Protein AF-A0A2G9ULZ8-F1 (afdb_monomer)

Nearest PDB structures (foldseek):
  3obv-assembly1_E  TM=8.207E-01  e=5.682E-09  Mus musculus
  9b27-assembly1_G  TM=8.421E-01  e=2.206E-08  Mus musculus
  3obv-assembly1_F  TM=7.982E-01  e=1.342E-08  Mus musculus
  3obv-assembly2_H  TM=7.982E-01  e=1.469E-08  Mus musculus
  3o4x-assembly2_F  TM=8.067E-01  e=1.282E-08  Mus musculus

Sequence (274 aa):
MTVLPLERASLVLEAVPSAADVERIRRFTAAHPNTQWTEAEQFVIDLAGIERAEEKLAVMVHTATFDETLNTISEQLDSYATSAKLIQESEQLRMILQAILALLNHLNGSSIEEKVVGGFCTSQLAEVCSAQLPDGSSLLQTLTAFIRDRAPYASDAADLVEPLSSTAKVPFLSIYEALLRLDEGNQRVQMELEQLDFEHPVLAVRLNEMRRRLDEMAEKLMRVKDQVLVMLSYMGEALPRTESEFHPEVYLSKLCDFLISLRLQNELDVEVEN

Secondary structure (DSSP, 8-state):
--PPPHHHHHHHHHHPPPHHHHHHHHHHHHH-TT----HHHHHHHHHHHSTTHHHHHHHHHHHHHHHHHHHHHHHHHHHHHHHHHHHHH-HHHHHHHHHHHHHHHHHHTTSTTSPPP----GGGHHHHHHPBPTTS-BHHHHHHHHHHHH-GGGGGGGGGHHHHHHHTTS-HHHHHHHHHHHHHHHHHHHHHHHT-SS--HHHHHHHHHHHHHHHHHHHHHHHHHHHHHHHHHHTTPPPPSSGGG--HHHHHHHHHHHHHHHHHHHHHHHHHH-

Organism: Teladorsagia circumcincta (NCBI:txid45464)

Mean predicted aligned error: 7.14 Å

Radius of gyration: 28.9 Å; Cα contacts (8 Å, |Δi|>4): 219; chains: 1; bounding box: 69×32×95 Å

pLDDT: mean 89.98, std 10.44, range [39.78, 98.69]

Foldseek 3Di:
DDDQDLVNLVVVLVVADDPVVLVVLVVVCVVPVPDDDDPVNVVNNVSSVDPPSNLVSLLVNLLVCLVVLLVVLVVLLVLLLVLLVCLVPDPLNVVLQVLLLVVVQVQQVPDPPDDSDPHDQCLCLVVSQQDADPVRDGNLLVSLVCCVPPNVVSLCVLVSLVSLVVSLVDWLVVSVVSLVVSVVSLVSLVVVCVPDPDHDVVSVVSSVVSVVSSVVSVVSSVVSLVSLQVSSVVSVHDRDPDPVRPGSSSVSVSVSVSSVVSNVSNVVVVVVVD

InterPro domains:
  IPR015425 Formin, FH2 domain [PF02181] (11-259)
  IPR015425 Formin, FH2 domain [PS51444] (1-274)
  IPR042201 Formin, FH2 domain superfamily [G3DSA:1.20.58.2220] (1-268)
  IPR043592 Formin-like protein, animal [PTHR45857] (2-258)

Structure (mmCIF, N/CA/C/O backbone):
data_AF-A0A2G9ULZ8-F1
#
_entry.id   AF-A0A2G9ULZ8-F1
#
loop_
_atom_site.group_PDB
_atom_site.id
_atom_site.type_symbol
_atom_site.label_atom_id
_atom_site.label_alt_id
_atom_site.label_comp_id
_atom_site.label_asym_id
_atom_site.label_entity_id
_atom_site.label_seq_id
_atom_site.pdbx_PDB_ins_code
_atom_site.Cartn_x
_atom_site.Cartn_y
_atom_site.Cartn_z
_atom_site.occupancy
_atom_site.B_iso_or_equiv
_atom_site.auth_seq_id
_atom_site.auth_comp_id
_atom_site.auth_asym_id
_atom_site.auth_atom_id
_atom_site.pdbx_PDB_model_num
ATOM 1 N N . MET A 1 1 ? -14.317 15.946 33.334 1.00 39.78 1 MET A N 1
ATOM 2 C CA . MET A 1 1 ? -14.282 14.606 32.718 1.00 39.78 1 MET A CA 1
ATOM 3 C C . MET A 1 1 ? -12.844 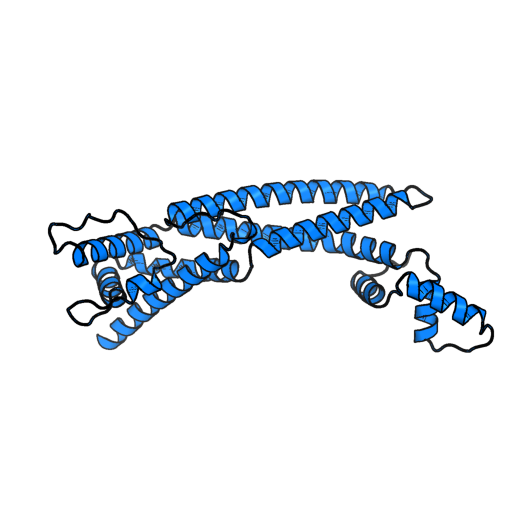14.302 32.357 1.00 39.78 1 MET A C 1
ATOM 5 O O . MET A 1 1 ? -12.251 15.075 31.619 1.00 39.78 1 MET A O 1
ATOM 9 N N . THR A 1 2 ? -12.259 13.260 32.934 1.00 53.19 2 THR A N 1
ATOM 10 C CA . THR A 1 2 ? -10.927 12.777 32.554 1.00 53.19 2 THR A CA 1
ATOM 11 C C . THR A 1 2 ? -11.078 11.891 31.322 1.00 53.19 2 THR A C 1
ATOM 13 O O . THR A 1 2 ? -11.721 10.848 31.398 1.00 53.19 2 THR A O 1
ATOM 16 N N . VAL A 1 3 ? -10.551 12.335 30.183 1.00 69.12 3 VAL A N 1
ATOM 17 C CA . VAL A 1 3 ? -10.510 11.546 28.943 1.00 69.12 3 VAL A CA 1
ATOM 18 C C . VAL A 1 3 ? -9.328 10.581 29.043 1.00 69.12 3 VAL A C 1
ATOM 20 O O . VAL A 1 3 ? -8.243 11.004 29.442 1.00 69.12 3 VAL A O 1
ATOM 23 N N . LEU A 1 4 ? -9.531 9.301 28.723 1.00 74.56 4 LEU A N 1
ATOM 24 C CA . LEU A 1 4 ? -8.444 8.324 28.641 1.00 74.56 4 LEU A CA 1
ATOM 25 C C . LEU A 1 4 ? -7.621 8.615 27.369 1.00 74.56 4 LEU A C 1
ATOM 27 O O . LEU A 1 4 ? -8.186 8.538 26.279 1.00 74.56 4 LEU A O 1
ATOM 31 N N . PRO A 1 5 ? -6.327 8.975 27.472 1.00 86.38 5 PRO A N 1
ATOM 32 C CA . PRO A 1 5 ? -5.474 9.191 26.303 1.00 86.38 5 PRO A CA 1
ATOM 33 C C . PRO A 1 5 ? -5.336 7.916 25.466 1.00 86.38 5 PRO A C 1
ATOM 35 O O . PRO A 1 5 ? -5.307 6.825 26.035 1.00 86.38 5 PRO A O 1
ATOM 38 N N . LEU A 1 6 ? -5.175 8.058 24.146 1.00 85.06 6 LEU A N 1
ATOM 39 C CA . LEU A 1 6 ? -5.044 6.934 23.210 1.00 85.06 6 LEU A CA 1
ATOM 40 C C . LEU A 1 6 ? -3.940 5.954 23.623 1.00 85.06 6 LEU A C 1
ATOM 42 O O . LEU A 1 6 ? -4.195 4.764 23.731 1.00 85.06 6 LEU A O 1
ATOM 46 N N . GLU A 1 7 ? -2.747 6.456 23.942 1.00 85.00 7 GLU A N 1
ATOM 47 C CA . GLU A 1 7 ? -1.603 5.629 24.357 1.00 85.00 7 GLU A CA 1
ATOM 48 C C . GLU A 1 7 ? -1.950 4.751 25.563 1.00 85.00 7 GLU A C 1
ATOM 50 O O . GLU A 1 7 ? -1.596 3.577 25.622 1.00 85.00 7 GLU A O 1
ATOM 55 N N . ARG A 1 8 ? -2.700 5.308 26.520 1.00 84.69 8 ARG A N 1
ATOM 56 C CA . ARG A 1 8 ? -3.156 4.560 27.692 1.00 84.69 8 ARG A CA 1
ATOM 57 C C . ARG A 1 8 ? -4.266 3.584 27.325 1.00 84.69 8 ARG A C 1
ATOM 59 O O . ARG A 1 8 ? -4.256 2.478 27.839 1.00 84.69 8 ARG A O 1
ATOM 66 N N . ALA A 1 9 ? -5.196 3.956 26.448 1.00 84.88 9 ALA A N 1
ATOM 67 C CA . ALA A 1 9 ? -6.245 3.051 25.980 1.00 84.88 9 ALA A CA 1
ATOM 68 C C . ALA A 1 9 ? -5.660 1.828 25.256 1.00 84.88 9 ALA A C 1
ATOM 70 O O . ALA A 1 9 ? -6.077 0.710 25.545 1.00 84.88 9 ALA A O 1
ATOM 71 N N . SER A 1 10 ? -4.652 2.024 24.402 1.00 84.81 10 SER A N 1
ATOM 72 C CA . SER A 1 10 ? -3.943 0.940 23.715 1.00 84.81 10 SER A CA 1
ATOM 73 C C . SER A 1 10 ? -3.215 0.021 24.699 1.00 84.81 10 SER A C 1
ATOM 75 O O . SER A 1 10 ? -3.387 -1.191 24.635 1.00 84.81 10 SER A O 1
ATOM 77 N N . LEU A 1 11 ? -2.483 0.583 25.670 1.00 87.50 11 LEU A N 1
ATOM 78 C CA . LEU A 1 11 ? -1.803 -0.209 26.704 1.00 87.50 11 LEU A CA 1
ATOM 79 C C . LEU A 1 11 ? -2.785 -1.009 27.572 1.00 87.50 11 LEU A C 1
ATOM 81 O O . LEU A 1 11 ? -2.518 -2.150 27.937 1.00 87.50 11 LEU A O 1
ATOM 85 N N . VAL A 1 12 ? -3.931 -0.419 27.918 1.00 85.44 12 VAL A N 1
ATOM 86 C CA . VAL A 1 12 ? -4.959 -1.111 28.706 1.00 85.44 12 VAL A CA 1
ATOM 87 C C . VAL A 1 12 ? -5.640 -2.199 27.876 1.00 85.44 12 VAL A C 1
ATOM 89 O O . VAL A 1 12 ? -5.958 -3.247 28.427 1.00 85.44 12 VAL A O 1
ATOM 92 N N . LEU A 1 13 ? -5.828 -1.990 26.569 1.00 86.62 13 LEU A N 1
ATOM 93 C CA . LEU A 1 13 ? -6.378 -3.001 25.665 1.00 86.62 13 LEU A CA 1
ATOM 94 C C . LEU A 1 13 ? -5.475 -4.241 25.582 1.00 86.62 13 LEU A C 1
ATOM 96 O O . LEU A 1 13 ? -5.989 -5.352 25.587 1.00 86.62 13 LEU A O 1
ATOM 100 N N . GLU A 1 14 ? -4.150 -4.077 25.590 1.00 86.44 14 GLU A N 1
ATOM 101 C CA . GLU A 1 14 ? -3.202 -5.205 25.640 1.00 86.44 14 GLU A CA 1
ATOM 102 C C . GLU A 1 14 ? -3.276 -5.998 26.955 1.00 86.44 14 GLU A C 1
ATOM 104 O O . GLU A 1 14 ? -2.996 -7.196 26.981 1.00 86.44 14 GLU A O 1
ATOM 109 N N . ALA A 1 15 ? -3.650 -5.333 28.050 1.00 82.88 15 ALA A N 1
ATOM 110 C CA . ALA A 1 15 ? -3.742 -5.925 29.382 1.00 82.88 15 ALA A CA 1
ATOM 111 C C . ALA A 1 15 ? -5.160 -6.394 29.753 1.00 82.88 15 ALA A C 1
ATOM 113 O O . ALA A 1 15 ? -5.358 -6.931 30.848 1.00 82.88 15 ALA A O 1
ATOM 114 N N . VAL A 1 16 ? -6.158 -6.161 28.892 1.00 86.19 16 VAL A N 1
ATOM 115 C CA . VAL A 1 16 ? -7.557 -6.443 29.219 1.00 86.19 16 VAL A CA 1
ATOM 116 C C . VAL A 1 16 ? -7.786 -7.960 29.298 1.00 86.19 16 VAL A C 1
ATOM 118 O O . VAL A 1 16 ? -7.391 -8.693 28.391 1.00 86.19 16 VAL A O 1
ATOM 121 N N . PRO A 1 17 ? -8.407 -8.478 30.374 1.00 83.88 17 PRO A N 1
ATOM 122 C CA . PRO A 1 17 ? -8.696 -9.904 30.467 1.00 83.88 17 PRO A CA 1
ATOM 123 C C . PRO A 1 17 ? -9.741 -10.316 29.430 1.00 83.88 17 PRO A C 1
ATOM 125 O O . PRO A 1 17 ? -10.759 -9.639 29.280 1.00 83.88 17 PRO A O 1
ATOM 128 N N . SER A 1 18 ? -9.543 -11.470 28.786 1.00 82.56 18 SER A N 1
ATOM 129 C CA . SER A 1 18 ? -10.560 -12.040 27.896 1.00 82.56 18 SER A CA 1
ATOM 130 C C . SER A 1 18 ? -11.842 -12.366 28.668 1.00 82.56 18 SER A C 1
ATOM 132 O O . SER A 1 18 ? -11.813 -12.581 29.882 1.00 82.56 18 SER A O 1
ATOM 134 N N . ALA A 1 19 ? -12.976 -12.525 27.979 1.00 80.12 19 ALA A N 1
ATOM 135 C CA . ALA A 1 19 ? -14.232 -12.927 28.626 1.00 80.12 19 ALA A CA 1
ATOM 136 C C . ALA A 1 19 ? -14.099 -14.210 29.483 1.00 80.12 19 ALA A C 1
ATOM 138 O O . ALA A 1 19 ? -14.703 -14.323 30.553 1.00 80.12 19 ALA A O 1
ATOM 139 N N . ALA A 1 20 ? -13.266 -15.165 29.050 1.00 83.12 20 ALA A N 1
ATOM 140 C CA . ALA A 1 20 ? -12.985 -16.387 29.802 1.00 83.12 20 ALA A CA 1
ATOM 141 C C . ALA A 1 20 ? -12.120 -16.136 31.053 1.00 83.12 20 ALA A C 1
ATOM 143 O O . ALA A 1 20 ? -12.260 -16.851 32.050 1.00 83.12 20 ALA A O 1
ATOM 144 N N . ASP A 1 21 ? -11.223 -15.150 31.003 1.00 87.00 21 ASP A N 1
ATOM 145 C CA . ASP A 1 21 ? -10.396 -14.739 32.140 1.00 87.00 21 ASP A CA 1
ATOM 146 C C . ASP A 1 21 ? -11.206 -13.915 33.144 1.00 87.00 21 ASP A C 1
ATOM 148 O O . ASP A 1 21 ? -11.087 -14.156 34.342 1.00 87.00 21 ASP A O 1
ATOM 152 N N . VAL A 1 22 ? -12.097 -13.031 32.680 1.00 87.56 22 VAL A N 1
ATOM 153 C CA . VAL A 1 22 ? -13.007 -12.248 33.533 1.00 87.56 22 VAL A CA 1
ATOM 154 C C . VAL A 1 22 ? -13.820 -13.161 34.451 1.00 87.56 22 VAL A C 1
ATOM 156 O O . VAL A 1 22 ? -13.879 -12.931 35.658 1.00 87.56 22 VAL A O 1
ATOM 159 N N . GLU A 1 23 ? -14.402 -14.236 33.916 1.00 86.25 23 GLU A N 1
ATOM 160 C CA . GLU A 1 23 ? -15.179 -15.186 34.722 1.00 86.25 23 GLU A CA 1
ATOM 161 C C . GLU A 1 23 ? -14.304 -15.928 35.748 1.00 86.25 23 GLU A C 1
ATOM 163 O O . GLU A 1 23 ? -14.715 -16.141 36.892 1.00 86.25 23 GLU A O 1
ATOM 168 N N . ARG A 1 24 ? -13.068 -16.291 35.375 1.00 89.50 24 ARG A N 1
ATOM 169 C CA . ARG A 1 24 ? -12.106 -16.911 36.302 1.00 89.50 24 ARG A CA 1
ATOM 170 C C . ARG A 1 24 ? -11.707 -15.952 37.421 1.00 89.50 24 ARG A C 1
ATOM 172 O O . ARG A 1 24 ? -11.724 -16.356 38.583 1.00 89.50 24 ARG A O 1
ATOM 179 N N . ILE A 1 25 ? -11.416 -14.696 37.086 1.00 90.31 25 ILE A N 1
ATOM 180 C CA . ILE A 1 25 ? -11.071 -13.640 38.042 1.00 90.31 25 ILE A CA 1
ATOM 181 C C . ILE A 1 25 ? -12.235 -13.423 39.013 1.00 90.31 25 ILE A C 1
ATOM 183 O O . ILE A 1 25 ? -12.024 -13.475 40.221 1.00 90.31 25 ILE A O 1
ATOM 187 N N . ARG A 1 26 ? -13.473 -13.289 38.514 1.00 88.56 26 ARG A N 1
ATOM 188 C CA . ARG A 1 26 ? -14.676 -13.097 39.349 1.00 88.56 26 ARG A CA 1
ATOM 189 C C . ARG A 1 26 ? -14.908 -14.238 40.336 1.00 88.56 26 ARG A C 1
ATOM 191 O O . ARG A 1 26 ? -15.196 -13.993 41.505 1.00 88.56 26 ARG A O 1
ATOM 198 N N . ARG A 1 27 ? -14.769 -15.494 39.898 1.00 90.44 27 ARG A N 1
ATOM 199 C CA . ARG A 1 27 ? -14.902 -16.656 40.797 1.00 90.44 27 ARG A CA 1
ATOM 200 C C . ARG A 1 27 ? -13.803 -16.686 41.850 1.00 90.44 27 ARG A C 1
ATOM 202 O O . ARG A 1 27 ? -14.071 -16.999 43.009 1.00 90.44 27 ARG A O 1
ATOM 209 N N . PHE A 1 28 ? -12.574 -16.375 41.448 1.00 91.50 28 PHE A N 1
ATOM 210 C CA . PHE A 1 28 ? -11.424 -16.409 42.339 1.00 91.50 28 PHE A CA 1
ATOM 211 C C . PHE A 1 28 ? -11.502 -15.327 43.418 1.00 91.50 28 PHE A C 1
ATOM 213 O O . PHE A 1 28 ? -11.297 -15.633 44.592 1.00 91.50 28 PHE A O 1
ATOM 220 N N . THR A 1 29 ? -11.863 -14.096 43.051 1.00 91.25 29 THR A N 1
ATOM 221 C CA . THR A 1 29 ? -12.021 -12.989 44.004 1.00 91.25 29 THR A CA 1
ATOM 222 C C . THR A 1 29 ? -13.195 -13.219 44.952 1.00 91.25 29 THR A C 1
ATOM 224 O O . THR A 1 29 ? -13.054 -12.995 46.153 1.00 91.25 29 THR A O 1
ATOM 227 N N . ALA A 1 30 ? -14.314 -13.766 44.464 1.00 90.25 30 ALA A N 1
ATOM 228 C CA . ALA A 1 30 ? -15.458 -14.124 45.306 1.00 90.25 30 ALA A CA 1
ATOM 229 C C . ALA A 1 30 ? -15.131 -15.217 46.343 1.00 90.25 30 ALA A C 1
ATOM 231 O O . ALA A 1 30 ? -15.650 -15.185 47.458 1.00 90.25 30 ALA A O 1
ATOM 232 N N . ALA A 1 31 ? -14.257 -16.171 46.002 1.00 92.94 31 ALA A N 1
ATOM 233 C CA . ALA A 1 31 ? -13.800 -17.213 46.923 1.00 92.94 31 ALA A CA 1
ATOM 234 C C . ALA A 1 31 ? -12.790 -16.708 47.974 1.00 92.94 31 ALA A C 1
ATOM 236 O O . ALA A 1 31 ? -12.583 -17.373 48.990 1.00 92.94 31 ALA A O 1
ATOM 237 N N . HIS A 1 32 ? -12.186 -15.535 47.757 1.00 92.06 32 HIS A N 1
ATOM 238 C CA . HIS A 1 32 ? -11.122 -14.975 48.594 1.00 92.06 32 HIS A CA 1
ATOM 239 C C . HIS A 1 32 ? -11.419 -13.525 49.038 1.00 92.06 32 HIS A C 1
ATOM 241 O O . HIS A 1 32 ? -10.624 -12.620 48.780 1.00 92.06 32 HIS A O 1
ATOM 247 N N . PRO A 1 33 ? -12.535 -13.274 49.750 1.00 85.94 33 PRO A N 1
ATOM 248 C CA . PRO A 1 33 ? -13.025 -11.919 50.027 1.00 85.94 33 PRO A CA 1
ATOM 249 C C . PRO A 1 33 ? -12.139 -11.091 50.974 1.00 85.94 33 PRO A C 1
ATOM 251 O O . PRO A 1 33 ? -12.297 -9.878 51.045 1.00 85.94 33 PRO A O 1
ATOM 254 N N . ASN A 1 34 ? -11.217 -11.727 51.705 1.00 89.00 34 ASN A N 1
ATOM 255 C CA . ASN A 1 34 ? -10.338 -11.070 52.683 1.00 89.00 34 ASN A CA 1
ATOM 256 C C . ASN A 1 34 ? -8.866 -11.018 52.235 1.00 89.00 34 ASN A C 1
ATOM 258 O O . ASN A 1 34 ? -7.992 -10.697 53.043 1.00 89.00 34 ASN A O 1
ATOM 262 N N . THR A 1 35 ? -8.571 -11.379 50.984 1.00 90.31 35 THR A N 1
ATOM 263 C CA . THR A 1 35 ? -7.208 -11.330 50.445 1.00 90.31 35 THR A CA 1
ATOM 264 C C . THR A 1 35 ? -6.808 -9.891 50.138 1.00 90.31 35 THR A C 1
ATOM 266 O O . THR A 1 35 ? -7.595 -9.122 49.593 1.00 90.31 35 THR A O 1
ATOM 269 N N . GLN A 1 36 ? -5.573 -9.529 50.485 1.00 91.12 36 GLN A N 1
ATOM 270 C CA . GLN A 1 36 ? -4.973 -8.264 50.072 1.00 91.12 36 GLN A CA 1
ATOM 271 C C . GLN A 1 36 ? -4.273 -8.465 48.728 1.00 91.12 36 GLN A C 1
ATOM 273 O O . GLN A 1 36 ? -3.308 -9.223 48.649 1.00 91.12 36 GLN A O 1
ATOM 278 N N . TRP A 1 37 ? -4.776 -7.798 47.694 1.00 91.69 37 TRP A N 1
ATOM 279 C CA . TRP A 1 37 ? -4.199 -7.811 46.352 1.00 91.69 37 TRP A CA 1
ATOM 280 C C . TRP A 1 37 ? -3.089 -6.770 46.230 1.00 91.69 37 TRP A C 1
ATOM 282 O O . TRP A 1 37 ? -3.131 -5.710 46.860 1.00 91.69 37 TRP A O 1
ATOM 292 N N . THR A 1 38 ? -2.097 -7.061 45.398 1.00 93.69 38 THR A N 1
ATOM 293 C CA . THR A 1 38 ? -1.140 -6.054 44.932 1.00 93.69 38 THR A CA 1
ATOM 294 C C . THR A 1 38 ? -1.837 -5.021 44.042 1.00 93.69 38 THR A C 1
ATOM 296 O O . THR A 1 38 ? -2.925 -5.260 43.523 1.00 93.69 38 THR A O 1
ATOM 299 N N . GLU A 1 39 ? -1.201 -3.869 43.818 1.00 91.69 39 GLU A N 1
ATOM 300 C CA . GLU A 1 39 ? -1.756 -2.810 42.960 1.00 91.69 39 GLU A CA 1
ATOM 301 C C . GLU A 1 39 ? -2.038 -3.302 41.527 1.00 91.69 39 GLU A C 1
ATOM 303 O O . GLU A 1 39 ? -3.088 -3.002 40.963 1.00 91.69 39 GLU A O 1
ATOM 308 N N . ALA A 1 40 ? -1.147 -4.126 40.964 1.00 88.38 40 ALA A N 1
ATOM 309 C CA . ALA A 1 40 ? -1.330 -4.723 39.641 1.00 88.38 40 ALA A CA 1
ATOM 310 C C . ALA A 1 40 ? -2.489 -5.737 39.599 1.00 88.38 40 ALA A C 1
ATOM 312 O O . ALA A 1 40 ? -3.275 -5.736 38.654 1.00 88.38 40 ALA A O 1
ATOM 313 N N . GLU A 1 41 ? -2.627 -6.585 40.623 1.00 90.00 41 GLU A N 1
ATOM 314 C CA . GLU A 1 41 ? -3.750 -7.528 40.721 1.00 90.00 41 GLU A CA 1
ATOM 315 C C . GLU A 1 41 ? -5.078 -6.788 40.889 1.00 90.00 41 GLU A C 1
ATOM 317 O O . GLU A 1 41 ? -6.049 -7.115 40.209 1.00 90.00 41 GLU A O 1
ATOM 322 N N . GLN A 1 42 ? -5.110 -5.756 41.737 1.00 91.38 42 GLN A N 1
ATOM 323 C CA . GLN A 1 42 ? -6.297 -4.932 41.934 1.00 91.38 42 GLN A CA 1
ATOM 324 C C . GLN A 1 42 ? -6.704 -4.231 40.634 1.00 91.38 42 GLN A C 1
ATOM 326 O O . GLN A 1 42 ? -7.880 -4.244 40.289 1.00 91.38 42 GLN A O 1
ATOM 331 N N . PHE A 1 43 ? -5.744 -3.708 39.867 1.00 89.69 43 PHE A N 1
ATOM 332 C CA . PHE A 1 43 ? -6.012 -3.107 38.561 1.00 89.69 43 PHE A CA 1
ATOM 333 C C . PHE A 1 43 ? -6.692 -4.088 37.591 1.00 89.69 43 PHE A C 1
ATOM 335 O O . PHE A 1 43 ? -7.691 -3.744 36.961 1.00 89.69 43 PHE A O 1
ATOM 342 N N . VAL A 1 44 ? -6.194 -5.325 37.494 1.00 89.12 44 VAL A N 1
ATOM 343 C CA . VAL A 1 44 ? -6.786 -6.366 36.634 1.00 89.12 44 VAL A CA 1
ATOM 344 C C . VAL A 1 44 ? -8.183 -6.770 37.118 1.00 89.12 44 VAL A C 1
ATOM 346 O O . VAL A 1 44 ? -9.084 -6.977 36.303 1.00 89.12 44 VAL A O 1
ATOM 349 N N . ILE A 1 45 ? -8.386 -6.860 38.435 1.00 89.62 45 ILE A N 1
ATOM 350 C CA . ILE A 1 45 ? -9.693 -7.146 39.043 1.00 89.62 45 ILE A CA 1
ATOM 351 C C . ILE A 1 45 ? -10.694 -6.031 38.725 1.00 89.62 45 ILE A C 1
ATOM 353 O O . ILE A 1 45 ? -11.816 -6.323 38.307 1.00 89.62 45 ILE A O 1
ATOM 357 N N . ASP A 1 46 ? -10.287 -4.772 38.875 1.00 89.31 46 ASP A N 1
ATOM 358 C CA . ASP A 1 46 ? -11.121 -3.607 38.581 1.00 89.31 46 ASP A CA 1
ATOM 359 C C . ASP A 1 46 ? -11.478 -3.560 37.088 1.00 89.31 46 ASP A C 1
ATOM 361 O O . ASP A 1 46 ? -12.637 -3.340 36.731 1.00 89.31 46 ASP A O 1
ATOM 365 N N . LEU A 1 47 ? -10.514 -3.860 36.211 1.00 87.19 47 LEU A N 1
ATOM 366 C CA . LEU A 1 47 ? -10.718 -3.938 34.765 1.00 87.19 47 LEU A CA 1
ATOM 367 C C . LEU A 1 47 ? -11.691 -5.066 34.379 1.00 87.19 47 LEU A C 1
ATOM 369 O O . LEU A 1 47 ? -12.581 -4.848 33.560 1.00 87.19 47 LEU A O 1
ATOM 373 N N . ALA A 1 48 ? -11.603 -6.237 35.022 1.00 88.06 48 ALA A N 1
ATOM 374 C CA . ALA A 1 48 ? -12.568 -7.336 34.869 1.00 88.06 48 ALA A CA 1
ATOM 375 C C . ALA A 1 48 ? -13.970 -7.007 35.437 1.00 88.06 48 ALA A C 1
ATOM 377 O O . ALA A 1 48 ? -14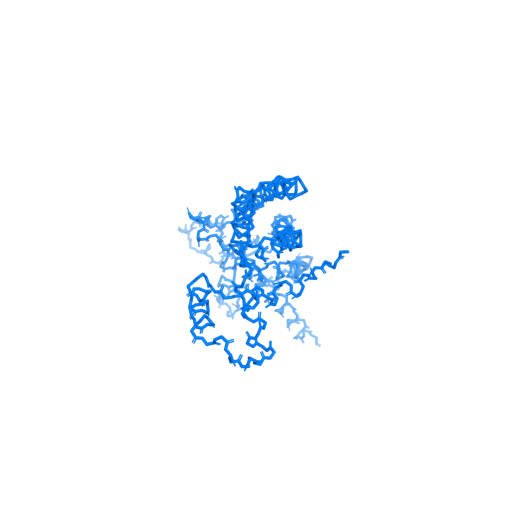.976 -7.653 35.104 1.00 88.06 48 ALA A O 1
ATOM 378 N N . GLY A 1 49 ? -14.051 -6.005 36.313 1.00 86.00 49 GLY A N 1
ATOM 379 C CA . GLY A 1 49 ? -15.302 -5.432 36.799 1.00 86.00 49 GLY A CA 1
ATOM 380 C C . GLY A 1 49 ? -16.033 -4.603 35.740 1.00 86.00 49 GLY A C 1
ATOM 381 O O . GLY A 1 49 ? -17.260 -4.515 35.785 1.00 86.00 49 GLY A O 1
ATOM 382 N N . ILE A 1 50 ? -15.313 -4.043 34.763 1.00 87.50 50 ILE A N 1
ATOM 383 C CA . ILE A 1 50 ? -15.900 -3.246 33.684 1.00 87.50 50 ILE A CA 1
ATOM 384 C C . ILE A 1 50 ? -16.553 -4.176 32.658 1.00 87.50 50 ILE A C 1
ATOM 386 O O . ILE A 1 50 ? -15.911 -5.008 32.015 1.00 87.50 50 ILE A O 1
ATOM 390 N N . GLU A 1 51 ? -17.859 -4.015 32.469 1.00 85.88 51 GLU A N 1
ATOM 391 C CA . GLU A 1 51 ? -18.597 -4.779 31.472 1.00 85.88 51 GLU A CA 1
ATOM 392 C C . GLU A 1 51 ? -18.132 -4.441 30.051 1.00 85.88 51 GLU A C 1
ATOM 394 O O . GLU A 1 51 ? -18.143 -3.272 29.643 1.00 85.88 51 GLU A O 1
ATOM 399 N N . ARG A 1 52 ? -17.774 -5.494 29.301 1.00 87.31 52 ARG A N 1
ATOM 400 C CA . ARG A 1 52 ? -17.335 -5.430 27.898 1.00 87.31 52 ARG A CA 1
ATOM 401 C C . ARG A 1 52 ? -16.163 -4.457 27.702 1.00 87.31 52 ARG A C 1
ATOM 403 O O . ARG A 1 52 ? -16.097 -3.745 26.706 1.00 87.31 52 ARG A O 1
ATOM 410 N N . ALA A 1 53 ? -15.241 -4.432 28.671 1.00 87.62 53 ALA A N 1
ATOM 411 C CA . ALA A 1 53 ? -14.065 -3.562 28.666 1.00 87.62 53 ALA A CA 1
ATOM 412 C C . ALA A 1 53 ? -13.243 -3.687 27.375 1.00 87.62 53 ALA A C 1
ATOM 414 O O . ALA A 1 53 ? -12.871 -2.670 26.799 1.00 87.62 53 ALA A O 1
ATOM 415 N N . GLU A 1 54 ? -13.015 -4.917 26.905 1.00 88.00 54 GLU A N 1
ATOM 416 C CA . GLU A 1 54 ? -12.273 -5.204 25.673 1.00 88.00 54 GLU A CA 1
ATOM 417 C C . GLU A 1 54 ? -12.904 -4.530 24.449 1.00 88.00 54 GLU A C 1
ATOM 419 O O . GLU A 1 54 ? -12.229 -3.783 23.744 1.00 88.00 54 GLU A O 1
ATOM 424 N N . GLU A 1 55 ? -14.211 -4.715 24.237 1.00 89.62 55 GLU A N 1
ATOM 425 C CA . GLU A 1 55 ? -14.919 -4.103 23.106 1.00 89.62 55 GLU A CA 1
ATOM 426 C C . GLU A 1 55 ? -14.926 -2.578 23.195 1.00 89.62 55 GLU A C 1
ATOM 428 O O . GLU A 1 55 ? -14.621 -1.896 22.218 1.00 89.62 55 GLU A O 1
ATOM 433 N N . LYS A 1 56 ? -15.194 -2.021 24.381 1.00 90.00 56 LYS A N 1
ATOM 434 C CA . LYS A 1 56 ? -15.199 -0.566 24.587 1.00 90.00 56 LYS A CA 1
ATOM 435 C C . LYS A 1 56 ? -13.830 0.049 24.311 1.00 90.00 56 LYS A C 1
ATOM 437 O O . LYS A 1 56 ? -13.748 1.066 23.626 1.00 90.00 56 LYS A O 1
ATOM 442 N N . LEU A 1 57 ? -12.757 -0.572 24.802 1.00 90.56 57 LEU A N 1
ATOM 443 C CA . LEU A 1 57 ? -11.388 -0.121 24.553 1.00 90.56 57 LEU A CA 1
ATOM 444 C C . LEU A 1 57 ? -11.009 -0.261 23.077 1.00 90.56 57 LEU A C 1
ATOM 446 O O . LEU A 1 57 ? -10.436 0.670 22.517 1.00 90.56 57 LEU A O 1
ATOM 450 N N . ALA A 1 58 ? -11.378 -1.364 22.423 1.00 92.00 58 ALA A N 1
ATOM 451 C CA . ALA A 1 58 ? -11.128 -1.552 20.999 1.00 92.00 58 ALA A CA 1
ATOM 452 C C . ALA A 1 58 ? -11.843 -0.498 20.141 1.00 92.00 58 ALA A C 1
ATOM 454 O O . ALA A 1 58 ? -11.227 0.086 19.252 1.00 92.00 58 ALA A O 1
ATOM 455 N N . VAL A 1 59 ? -13.109 -0.189 20.445 1.00 93.75 59 VAL A N 1
ATOM 456 C CA . VAL A 1 59 ? -13.864 0.893 19.793 1.00 93.75 59 VAL A CA 1
ATOM 457 C C . VAL A 1 59 ? -13.205 2.252 20.038 1.00 93.75 59 VAL A C 1
ATOM 459 O O . VAL A 1 59 ? -13.071 3.043 19.104 1.00 93.75 59 VAL A O 1
ATOM 462 N N . MET A 1 60 ? -12.750 2.531 21.263 1.00 92.44 60 MET A N 1
ATOM 463 C CA . MET A 1 60 ? -12.043 3.777 21.588 1.00 92.44 60 MET A CA 1
ATOM 464 C C . MET A 1 60 ? -10.732 3.924 20.808 1.00 92.44 60 MET A C 1
ATOM 466 O O . MET A 1 60 ? -10.477 4.988 20.251 1.00 92.44 60 MET A O 1
ATOM 470 N N . VAL A 1 61 ? -9.918 2.868 20.742 1.00 93.75 61 VAL A N 1
ATOM 471 C CA . VAL A 1 61 ? -8.653 2.878 19.996 1.00 93.75 61 VAL A CA 1
ATOM 472 C C . VAL A 1 61 ? -8.921 3.028 18.499 1.00 93.75 61 VAL A C 1
ATOM 474 O O . VAL A 1 61 ? -8.383 3.947 17.891 1.00 93.75 61 VAL A O 1
ATOM 477 N N . HIS A 1 62 ? -9.809 2.207 17.924 1.00 95.94 62 HIS A N 1
ATOM 478 C CA . HIS A 1 62 ? -10.160 2.260 16.498 1.00 95.94 62 HIS A CA 1
ATOM 479 C C . HIS A 1 62 ? -10.660 3.643 16.077 1.00 95.94 62 HIS A C 1
ATOM 481 O O . HIS A 1 62 ? -10.166 4.230 15.120 1.00 95.94 62 HIS A O 1
ATOM 487 N N . THR A 1 63 ? -11.615 4.209 16.819 1.00 95.31 63 THR A N 1
ATOM 488 C CA . THR A 1 63 ? -12.181 5.531 16.493 1.00 95.31 63 THR A CA 1
ATOM 489 C C . THR A 1 63 ? -11.143 6.654 16.531 1.00 95.31 63 THR A C 1
ATOM 491 O O . THR A 1 63 ? -11.262 7.613 15.758 1.00 95.31 63 THR A O 1
ATOM 494 N N . ALA A 1 64 ? -10.136 6.528 17.401 1.00 94.19 64 ALA A N 1
ATOM 495 C CA . ALA A 1 64 ? -9.048 7.483 17.560 1.00 94.19 64 ALA A CA 1
ATOM 496 C C . ALA A 1 64 ? -7.945 7.331 16.496 1.00 94.19 64 ALA A C 1
ATOM 498 O O . ALA A 1 64 ? -7.411 8.344 16.051 1.00 94.19 64 ALA A O 1
ATOM 499 N N . THR A 1 65 ? -7.624 6.108 16.060 1.00 95.25 65 THR A N 1
ATOM 500 C CA . THR A 1 65 ? -6.565 5.835 15.065 1.00 95.25 65 THR A CA 1
ATOM 501 C C . THR A 1 65 ? -7.063 5.772 13.619 1.00 95.25 65 THR A C 1
ATOM 503 O O . THR A 1 65 ? -6.248 5.741 12.693 1.00 95.25 65 THR A O 1
ATOM 506 N N . PHE A 1 66 ? -8.384 5.768 13.400 1.00 97.94 66 PHE A N 1
ATOM 507 C CA . PHE A 1 66 ? -8.996 5.640 12.073 1.00 97.94 66 PHE A CA 1
ATOM 508 C C . PHE A 1 66 ? -8.442 6.652 11.063 1.00 97.94 66 PHE A C 1
ATOM 510 O O . PHE A 1 66 ? -8.042 6.274 9.965 1.00 97.94 66 PHE A O 1
ATOM 517 N N . ASP A 1 67 ? -8.398 7.937 11.434 1.00 97.56 67 ASP A N 1
ATOM 518 C CA . ASP A 1 67 ? -7.997 9.008 10.513 1.00 97.56 67 ASP A CA 1
ATOM 519 C C . ASP A 1 67 ? -6.527 8.891 10.100 1.00 97.56 67 ASP A C 1
ATOM 521 O O . ASP A 1 67 ? -6.205 9.072 8.929 1.00 97.56 67 ASP A O 1
ATOM 525 N N . GLU A 1 68 ? -5.650 8.559 11.047 1.00 97.56 68 GLU A N 1
ATOM 526 C CA . GLU A 1 68 ? -4.224 8.348 10.792 1.00 97.56 68 GLU A CA 1
ATOM 527 C C . GLU A 1 68 ? -4.010 7.157 9.855 1.00 97.56 68 GLU A C 1
ATOM 529 O O . GLU A 1 68 ? -3.366 7.294 8.817 1.00 97.56 68 GLU A O 1
ATOM 534 N N . THR A 1 69 ? -4.643 6.021 10.160 1.00 97.94 69 THR A N 1
ATOM 535 C CA . THR A 1 69 ? -4.544 4.804 9.341 1.00 97.94 69 THR A CA 1
ATOM 536 C C . THR A 1 69 ? -5.064 5.044 7.922 1.00 97.94 69 THR A C 1
ATOM 538 O O . THR A 1 69 ? -4.433 4.638 6.945 1.00 97.94 69 THR A O 1
ATOM 541 N N . LEU A 1 70 ? -6.196 5.744 7.785 1.00 98.44 70 LEU A N 1
ATOM 542 C CA . LEU A 1 70 ? -6.773 6.068 6.483 1.00 98.44 70 LEU A CA 1
ATOM 543 C C . LEU A 1 70 ? -5.877 7.027 5.682 1.00 98.44 70 LEU A C 1
ATOM 545 O O . LEU A 1 70 ? -5.755 6.876 4.466 1.00 98.44 70 LEU A O 1
ATOM 549 N N . ASN A 1 71 ? -5.224 7.988 6.342 1.00 98.44 71 ASN A N 1
ATOM 550 C CA . ASN A 1 71 ? -4.263 8.881 5.693 1.00 98.44 71 ASN A CA 1
ATOM 551 C C . ASN A 1 71 ? -3.035 8.109 5.193 1.00 98.44 71 ASN A C 1
ATOM 553 O O . ASN A 1 71 ? -2.652 8.287 4.039 1.00 98.44 71 ASN A O 1
ATOM 557 N N . THR A 1 72 ? -2.484 7.189 5.992 1.00 98.44 72 THR A N 1
ATOM 558 C CA . THR A 1 72 ? -1.380 6.318 5.556 1.00 98.44 72 THR A CA 1
ATOM 559 C C . THR A 1 72 ? -1.765 5.488 4.329 1.00 98.44 72 THR A C 1
ATOM 561 O O . THR A 1 72 ? -1.007 5.429 3.363 1.00 98.44 72 THR A O 1
ATOM 564 N N . ILE A 1 73 ? -2.967 4.900 4.317 1.00 98.62 73 ILE A N 1
ATOM 565 C CA . ILE A 1 73 ? -3.495 4.183 3.145 1.00 98.62 73 ILE A CA 1
ATOM 566 C C . ILE A 1 73 ? -3.579 5.118 1.930 1.00 98.62 73 ILE A C 1
ATOM 568 O O . ILE A 1 73 ? -3.167 4.749 0.829 1.00 98.62 73 ILE A O 1
ATOM 572 N N . SER A 1 74 ? -4.084 6.342 2.121 1.00 98.62 74 SER A N 1
ATOM 573 C CA . SER A 1 74 ? -4.191 7.337 1.051 1.00 98.62 74 SER A CA 1
ATOM 574 C C . SER A 1 74 ? -2.836 7.644 0.419 1.00 98.62 74 SER A C 1
ATOM 576 O O . SER A 1 74 ? -2.741 7.634 -0.808 1.00 98.62 74 SER A O 1
ATOM 578 N N . GLU A 1 75 ? -1.817 7.899 1.243 1.00 98.50 75 GLU A N 1
ATOM 579 C CA . GLU A 1 75 ? -0.451 8.222 0.818 1.00 98.50 75 GLU A CA 1
ATOM 580 C C . GLU A 1 75 ? 0.194 7.057 0.061 1.00 98.50 75 GLU A C 1
ATOM 582 O O . GLU A 1 75 ? 0.793 7.257 -0.996 1.00 98.50 75 GLU A O 1
ATOM 587 N N . GLN A 1 76 ? 0.018 5.825 0.546 1.00 98.44 76 GLN A N 1
ATOM 588 C CA . GLN A 1 76 ? 0.511 4.625 -0.134 1.00 98.44 76 GLN A CA 1
ATOM 589 C C . GLN A 1 76 ? -0.133 4.456 -1.518 1.00 98.44 76 GLN A C 1
ATOM 591 O O . GLN A 1 76 ? 0.565 4.196 -2.500 1.00 98.44 76 GLN A O 1
ATOM 596 N N . LEU A 1 77 ? -1.450 4.664 -1.625 1.00 98.69 77 LEU A N 1
ATOM 597 C CA . LEU A 1 77 ? -2.161 4.636 -2.907 1.00 98.69 77 LEU A CA 1
ATOM 598 C C . LEU A 1 77 ? -1.694 5.753 -3.856 1.00 98.69 77 LEU A C 1
ATOM 600 O O . LEU A 1 77 ? -1.513 5.502 -5.048 1.00 98.69 77 LEU A O 1
ATOM 604 N N . ASP A 1 78 ? -1.455 6.964 -3.346 1.00 98.62 78 ASP A N 1
ATOM 605 C CA . ASP A 1 78 ? -0.925 8.077 -4.146 1.00 98.62 78 ASP A CA 1
ATOM 606 C C . ASP A 1 78 ? 0.497 7.793 -4.652 1.00 98.62 78 ASP A C 1
ATOM 608 O O . ASP A 1 78 ? 0.827 8.129 -5.794 1.00 98.62 78 ASP A O 1
ATOM 612 N N . SER A 1 79 ? 1.318 7.110 -3.851 1.00 98.44 79 SER A N 1
ATOM 613 C CA . SER A 1 79 ? 2.659 6.659 -4.240 1.00 98.44 79 SER A CA 1
ATOM 614 C C . SER A 1 79 ? 2.610 5.680 -5.418 1.00 98.44 79 SER A C 1
ATOM 616 O O . SER A 1 79 ? 3.354 5.834 -6.391 1.00 98.44 79 SER A O 1
ATOM 618 N N . TYR A 1 80 ? 1.680 4.718 -5.394 1.00 98.69 80 TYR A N 1
ATOM 619 C CA . TYR A 1 80 ? 1.444 3.796 -6.510 1.00 98.69 80 TYR A CA 1
ATOM 620 C C . TYR A 1 80 ? 0.924 4.501 -7.765 1.00 98.69 80 TYR A C 1
ATOM 622 O O . TYR A 1 80 ? 1.438 4.260 -8.860 1.00 98.69 80 TYR A O 1
ATOM 630 N N . ALA A 1 81 ? -0.053 5.398 -7.621 1.00 98.56 81 ALA A N 1
ATOM 631 C CA . ALA A 1 81 ? -0.596 6.170 -8.738 1.00 98.56 81 ALA A CA 1
ATOM 632 C C . ALA A 1 81 ? 0.480 7.046 -9.401 1.00 98.56 81 ALA A C 1
ATOM 634 O O . ALA A 1 81 ? 0.584 7.105 -10.629 1.00 98.56 81 ALA A O 1
ATOM 635 N N . THR A 1 82 ? 1.316 7.694 -8.587 1.00 98.50 82 THR A N 1
ATOM 636 C CA . THR A 1 82 ? 2.432 8.523 -9.056 1.00 98.50 82 THR A CA 1
ATOM 637 C C . THR A 1 82 ? 3.487 7.671 -9.752 1.00 98.50 82 THR A C 1
ATOM 639 O O . THR A 1 82 ? 3.895 8.001 -10.861 1.00 98.50 82 THR A O 1
ATOM 642 N N . SER A 1 83 ? 3.870 6.537 -9.161 1.00 98.50 83 SER A N 1
ATOM 643 C CA . SER A 1 83 ? 4.824 5.591 -9.752 1.00 98.50 83 SER A CA 1
ATOM 644 C C . SER A 1 83 ? 4.365 5.077 -11.115 1.00 98.50 83 SER A C 1
ATOM 646 O O . SER A 1 83 ? 5.130 5.101 -12.079 1.00 98.50 83 SER A O 1
ATOM 648 N N . ALA A 1 84 ? 3.096 4.671 -11.225 1.00 98.38 84 ALA A N 1
ATOM 649 C CA . ALA A 1 84 ? 2.522 4.211 -12.484 1.00 98.38 84 ALA A CA 1
ATOM 650 C C . ALA A 1 84 ? 2.589 5.300 -13.567 1.00 98.38 84 ALA A C 1
ATOM 652 O O . 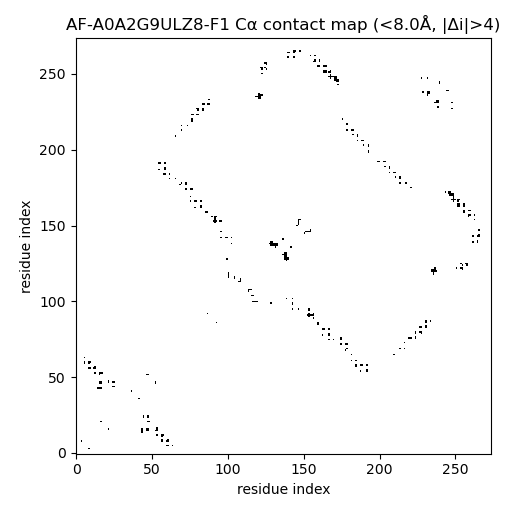ALA A 1 84 ? 2.978 5.024 -14.702 1.00 98.38 84 ALA A O 1
ATOM 653 N N . LYS A 1 85 ? 2.269 6.546 -13.198 1.00 98.25 85 LYS A N 1
ATOM 654 C CA . LYS A 1 85 ? 2.329 7.700 -14.099 1.00 98.25 85 LYS A CA 1
ATOM 655 C C . LYS A 1 85 ? 3.761 8.014 -14.546 1.00 98.25 85 LYS A C 1
ATOM 657 O O . LYS A 1 85 ? 3.999 8.150 -15.741 1.00 98.25 85 LYS A O 1
ATOM 662 N N . LEU A 1 86 ? 4.709 8.079 -13.609 1.00 98.06 86 LEU A N 1
ATOM 663 C CA . LEU A 1 86 ? 6.122 8.356 -13.894 1.00 98.06 86 LEU A CA 1
ATOM 664 C C . LEU A 1 86 ? 6.713 7.343 -14.884 1.00 98.06 86 LEU A C 1
ATOM 666 O O . LEU A 1 86 ? 7.411 7.730 -15.816 1.00 98.06 86 LEU A O 1
ATOM 670 N N . ILE A 1 87 ? 6.392 6.058 -14.718 1.00 97.75 87 ILE A N 1
ATOM 671 C CA . ILE A 1 87 ? 6.839 4.995 -15.628 1.00 97.75 87 ILE A CA 1
ATOM 672 C C . ILE A 1 87 ? 6.240 5.177 -17.028 1.00 97.75 87 ILE A C 1
ATOM 674 O O . ILE A 1 87 ? 6.963 5.095 -18.020 1.00 97.75 87 ILE A O 1
ATOM 678 N N . GLN A 1 88 ? 4.932 5.427 -17.124 1.00 96.56 88 GLN A N 1
ATOM 679 C CA . GLN A 1 88 ? 4.243 5.555 -18.413 1.00 96.56 88 GLN A CA 1
ATOM 680 C C . GLN A 1 88 ? 4.663 6.803 -19.198 1.00 96.56 88 GLN A C 1
ATOM 682 O O . GLN A 1 88 ? 4.763 6.754 -20.425 1.00 96.56 88 GLN A O 1
ATOM 687 N N . GLU A 1 89 ? 4.901 7.916 -18.505 1.00 96.38 89 GLU A N 1
ATOM 688 C CA . GLU A 1 89 ? 5.226 9.207 -19.119 1.00 96.38 89 GLU A CA 1
ATOM 689 C C . GLU A 1 89 ? 6.731 9.396 -19.374 1.00 96.38 89 GLU A C 1
ATOM 691 O O . GLU A 1 89 ? 7.108 10.310 -20.108 1.00 96.38 89 GLU A O 1
ATOM 696 N N . SER A 1 90 ? 7.601 8.538 -18.823 1.00 97.25 90 SER A N 1
ATOM 697 C CA . SER A 1 90 ? 9.051 8.665 -19.002 1.00 97.25 90 SER A CA 1
ATOM 698 C C . SER A 1 90 ? 9.483 8.370 -20.439 1.00 97.25 90 SER A C 1
ATOM 700 O O . SER A 1 90 ? 9.511 7.227 -20.910 1.00 97.25 90 SER A O 1
ATOM 702 N N . GLU A 1 91 ? 9.897 9.424 -21.139 1.00 95.62 91 GLU A N 1
ATOM 703 C CA . GLU A 1 91 ? 10.466 9.304 -22.478 1.00 95.62 91 GLU A CA 1
ATOM 704 C C . GLU A 1 91 ? 11.824 8.603 -22.443 1.00 95.62 91 GLU A C 1
ATOM 706 O O . GLU A 1 91 ? 12.103 7.774 -23.308 1.00 95.62 91 GLU A O 1
ATOM 711 N N . GLN A 1 92 ? 12.631 8.894 -21.419 1.00 95.25 92 GLN A N 1
ATOM 712 C CA . GLN A 1 92 ? 13.939 8.296 -21.155 1.00 95.25 92 GLN A CA 1
ATOM 713 C C . GLN A 1 92 ? 13.839 6.780 -21.042 1.00 95.25 92 GLN A C 1
ATOM 715 O O . GLN A 1 92 ? 14.509 6.066 -21.789 1.00 95.25 92 GLN A O 1
ATOM 720 N N . LEU A 1 93 ? 12.935 6.286 -20.190 1.00 96.25 93 LEU A N 1
ATOM 721 C CA . LEU A 1 93 ? 12.696 4.855 -20.050 1.00 96.25 93 LEU A CA 1
ATOM 722 C C . LEU A 1 93 ? 12.246 4.239 -21.378 1.00 96.25 93 LEU A C 1
ATOM 724 O O . LEU A 1 93 ? 12.788 3.222 -21.803 1.00 96.25 93 LEU A O 1
ATOM 728 N N . ARG A 1 94 ? 11.312 4.884 -22.088 1.00 94.69 94 ARG A N 1
ATOM 729 C CA . ARG A 1 94 ? 10.847 4.416 -23.402 1.00 94.69 94 ARG A CA 1
ATOM 730 C C . ARG A 1 94 ? 11.995 4.279 -24.408 1.00 94.69 94 ARG A C 1
ATOM 732 O O . ARG A 1 94 ? 12.031 3.296 -25.144 1.00 94.69 94 ARG A O 1
ATOM 739 N N . MET A 1 95 ? 12.938 5.218 -24.439 1.00 93.88 95 MET A N 1
ATOM 740 C CA . MET A 1 95 ? 14.098 5.142 -25.336 1.00 93.88 95 MET A CA 1
ATOM 741 C C . MET A 1 95 ? 15.070 4.034 -24.949 1.00 93.88 95 MET A C 1
ATOM 743 O O . MET A 1 95 ? 15.555 3.339 -25.839 1.00 93.88 95 MET A O 1
ATOM 747 N N . ILE A 1 96 ? 15.312 3.822 -23.651 1.00 94.56 96 ILE A N 1
ATOM 748 C CA . ILE A 1 96 ? 16.125 2.695 -23.171 1.00 94.56 96 ILE A CA 1
ATOM 749 C C . ILE A 1 96 ? 15.515 1.374 -23.653 1.00 94.56 96 ILE A C 1
ATOM 751 O O . ILE A 1 96 ? 16.207 0.547 -24.243 1.00 94.56 96 ILE A O 1
ATOM 755 N N . LEU A 1 97 ? 14.203 1.195 -23.481 1.00 94.31 97 LEU A N 1
ATOM 756 C CA . LEU A 1 97 ? 13.503 -0.018 -23.910 1.00 94.31 97 LEU A CA 1
ATOM 757 C C . LEU A 1 97 ? 13.539 -0.212 -25.431 1.00 94.31 97 LEU A C 1
ATOM 759 O O . LEU A 1 97 ? 13.734 -1.331 -25.904 1.00 94.31 97 LEU A O 1
ATOM 763 N N . GLN A 1 98 ? 13.392 0.868 -26.203 1.00 91.31 98 GLN A N 1
ATOM 764 C CA . GLN A 1 98 ? 13.522 0.827 -27.662 1.00 91.31 98 GLN A CA 1
ATOM 765 C C . GLN A 1 98 ? 14.942 0.459 -28.105 1.00 91.31 98 GLN A C 1
ATOM 767 O O . GLN A 1 98 ? 15.096 -0.327 -29.039 1.00 91.31 98 GLN A O 1
ATOM 772 N N . ALA A 1 99 ? 15.969 0.982 -27.430 1.00 91.44 99 ALA A N 1
ATOM 773 C CA . ALA A 1 99 ? 17.360 0.639 -27.703 1.00 91.44 99 ALA A CA 1
ATOM 774 C C . ALA A 1 99 ? 17.634 -0.842 -27.408 1.00 91.44 99 ALA A C 1
ATOM 776 O O . ALA A 1 99 ? 18.195 -1.534 -28.255 1.00 91.44 99 ALA A O 1
ATOM 777 N N . ILE A 1 100 ? 17.156 -1.359 -26.270 1.00 91.12 100 ILE A N 1
ATOM 778 C CA . ILE A 1 100 ? 17.251 -2.789 -25.934 1.00 91.12 100 ILE A CA 1
ATOM 779 C C . ILE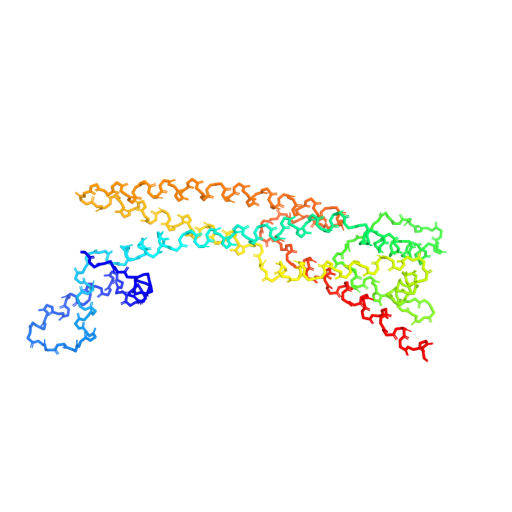 A 1 100 ? 16.563 -3.639 -27.003 1.00 91.12 100 ILE A C 1
ATOM 781 O O . ILE A 1 100 ? 17.165 -4.577 -27.518 1.00 91.12 100 ILE A O 1
ATOM 785 N N . LEU A 1 101 ? 15.328 -3.300 -27.388 1.00 89.88 101 LEU A N 1
ATOM 786 C CA . LEU A 1 101 ? 14.589 -4.048 -28.407 1.00 89.88 101 LEU A CA 1
ATOM 787 C C . LEU A 1 101 ? 15.311 -4.045 -29.764 1.00 89.88 101 LEU A C 1
ATOM 789 O O . LEU A 1 101 ? 15.352 -5.069 -30.446 1.00 89.88 101 LEU A O 1
ATOM 793 N N . ALA A 1 102 ? 15.883 -2.907 -30.162 1.00 88.00 102 ALA A N 1
ATOM 794 C CA . ALA A 1 102 ? 16.653 -2.793 -31.396 1.00 88.00 102 ALA A CA 1
ATOM 795 C C . ALA A 1 102 ? 17.922 -3.657 -31.356 1.00 88.00 102 ALA A C 1
ATOM 797 O O . ALA A 1 102 ? 18.200 -4.367 -32.323 1.00 88.00 102 ALA A O 1
ATOM 798 N N . LEU A 1 103 ? 18.651 -3.645 -30.234 1.00 86.25 103 LEU A N 1
ATOM 799 C CA . LEU A 1 103 ? 19.831 -4.486 -30.038 1.00 86.25 103 LEU A CA 1
ATOM 800 C C . LEU A 1 103 ? 19.458 -5.974 -30.068 1.00 86.25 103 LEU A C 1
ATOM 802 O O . LEU A 1 103 ? 20.061 -6.729 -30.822 1.00 86.25 103 LEU A O 1
ATOM 806 N N . LEU A 1 104 ? 18.416 -6.394 -29.346 1.00 85.25 104 LEU A N 1
ATOM 807 C CA . LEU A 1 104 ? 17.938 -7.782 -29.363 1.00 85.25 104 LEU A CA 1
ATOM 808 C C . LEU A 1 104 ? 17.556 -8.257 -30.767 1.00 85.25 104 LEU A C 1
ATOM 810 O O . LEU A 1 104 ? 17.956 -9.340 -31.189 1.00 85.25 104 LEU A O 1
ATOM 814 N N . ASN A 1 105 ? 16.816 -7.437 -31.517 1.00 85.44 105 ASN A N 1
ATOM 815 C CA . ASN A 1 105 ? 16.447 -7.763 -32.893 1.00 85.44 105 ASN A CA 1
ATOM 816 C C . ASN A 1 105 ? 17.666 -7.826 -33.822 1.00 85.44 105 ASN A C 1
ATOM 818 O O . ASN A 1 105 ? 17.681 -8.639 -34.743 1.00 85.44 105 ASN A O 1
ATOM 822 N N . HIS A 1 106 ? 18.690 -7.004 -33.588 1.00 81.19 106 HIS A N 1
ATOM 823 C CA . HIS A 1 106 ? 19.936 -7.079 -34.346 1.00 81.19 106 HIS A CA 1
ATOM 824 C C . HIS A 1 106 ? 20.700 -8.382 -34.072 1.00 81.19 106 HIS A C 1
ATOM 826 O O . HIS A 1 106 ? 21.197 -9.004 -35.007 1.00 81.19 106 HIS A O 1
ATOM 832 N N . LEU A 1 107 ? 20.751 -8.814 -32.810 1.00 75.50 107 LEU A N 1
ATOM 833 C CA . LEU A 1 107 ? 21.448 -10.034 -32.397 1.00 75.50 107 LEU A CA 1
ATOM 834 C C . LEU A 1 107 ? 20.749 -11.302 -32.902 1.00 75.50 107 LEU A C 1
ATOM 836 O O . LEU A 1 107 ? 21.410 -12.202 -33.418 1.00 75.50 107 LEU A O 1
ATOM 840 N N . ASN A 1 108 ? 19.418 -11.340 -32.827 1.00 70.75 108 ASN A N 1
ATOM 841 C CA . ASN A 1 108 ? 18.619 -12.479 -33.291 1.00 70.75 108 ASN A CA 1
ATOM 842 C C . ASN A 1 108 ? 18.459 -12.494 -34.830 1.00 70.75 108 ASN A C 1
ATOM 844 O O . ASN A 1 108 ? 18.360 -13.543 -35.457 1.00 70.75 108 ASN A O 1
ATOM 848 N N . GLY A 1 109 ? 18.499 -11.331 -35.490 1.00 58.53 109 GLY A N 1
ATOM 849 C CA . GLY A 1 109 ? 18.192 -11.163 -36.918 1.00 58.53 109 GLY A CA 1
ATOM 850 C C . GLY A 1 109 ? 19.246 -11.644 -37.929 1.00 58.53 109 GLY A C 1
ATOM 851 O O . GLY A 1 109 ? 19.161 -11.274 -39.100 1.00 58.53 109 GLY A O 1
ATOM 852 N N . SER A 1 110 ? 20.240 -12.442 -37.530 1.00 53.69 110 SER A N 1
ATOM 853 C CA . SER A 1 110 ? 21.275 -12.963 -38.445 1.00 53.69 110 SER A CA 1
ATOM 854 C C . SER A 1 110 ? 20.877 -14.254 -39.182 1.00 53.69 110 SER A C 1
ATOM 856 O O . SER A 1 110 ? 21.560 -14.651 -40.127 1.00 53.69 110 SER A O 1
ATOM 858 N N . SER A 1 111 ? 19.745 -14.873 -38.822 1.00 49.44 111 SER A N 1
ATOM 859 C CA . SER A 1 111 ? 19.187 -16.042 -39.512 1.00 49.44 111 SER A CA 1
ATOM 860 C C . SER A 1 111 ? 17.816 -15.722 -40.116 1.00 49.44 111 SER A C 1
ATOM 862 O O . SER A 1 111 ? 16.902 -15.278 -39.431 1.00 49.44 111 SER A O 1
ATOM 864 N N . ILE A 1 112 ? 17.670 -15.971 -41.421 1.00 50.41 112 ILE A N 1
ATOM 865 C CA . ILE A 1 112 ? 16.535 -15.584 -42.291 1.00 50.41 112 ILE A CA 1
ATOM 866 C C . ILE A 1 112 ? 15.165 -16.166 -41.843 1.00 50.41 112 ILE A C 1
ATOM 868 O O . ILE A 1 112 ? 14.126 -15.772 -42.368 1.00 50.41 112 ILE A O 1
ATOM 872 N N . GLU A 1 113 ? 15.135 -17.065 -40.854 1.00 55.84 113 GLU A N 1
ATOM 873 C CA . GLU A 1 113 ? 13.925 -17.742 -40.358 1.00 55.84 113 GLU A CA 1
ATOM 874 C C . GLU A 1 113 ? 13.360 -17.175 -39.037 1.00 55.84 113 GLU A C 1
ATOM 876 O O . GLU A 1 113 ? 12.253 -17.552 -38.643 1.00 55.84 113 GLU A O 1
ATOM 881 N N . GLU A 1 114 ? 14.046 -16.243 -38.364 1.00 58.72 114 GLU A N 1
ATOM 882 C CA . GLU A 1 114 ? 13.588 -15.703 -37.075 1.00 58.72 114 GLU A CA 1
ATOM 883 C C . GLU A 1 114 ? 12.761 -14.415 -37.234 1.00 58.72 114 GLU A C 1
ATOM 885 O O . GLU A 1 114 ? 13.146 -13.448 -37.892 1.00 58.72 114 GLU A O 1
ATOM 890 N N . LYS A 1 115 ? 11.561 -14.413 -36.639 1.00 60.81 115 LYS A N 1
ATOM 891 C CA . LYS A 1 115 ? 10.626 -13.281 -36.669 1.00 60.81 115 LYS A CA 1
ATOM 892 C C . LYS A 1 115 ? 11.197 -12.114 -35.863 1.00 60.81 115 LYS A C 1
ATOM 894 O O . LYS A 1 115 ? 11.499 -12.289 -34.687 1.00 60.81 115 LYS A O 1
ATOM 899 N N . VAL A 1 116 ? 11.228 -10.918 -36.4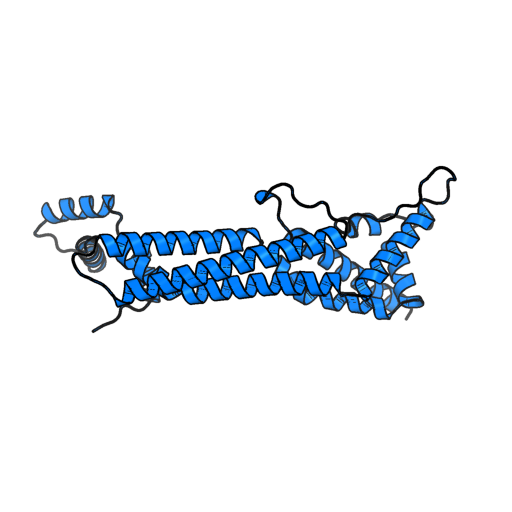61 1.00 71.31 116 VAL A N 1
ATOM 900 C CA . VAL A 1 116 ? 11.425 -9.652 -35.731 1.00 71.31 116 VAL A CA 1
ATOM 901 C C . VAL A 1 116 ? 10.458 -9.620 -34.550 1.00 71.31 116 VAL A C 1
ATOM 903 O O . VAL A 1 116 ? 9.241 -9.740 -34.728 1.00 71.31 116 VAL A O 1
ATOM 906 N N . VAL A 1 117 ? 11.003 -9.490 -33.346 1.00 75.06 117 VAL A N 1
ATOM 907 C CA . VAL A 1 117 ? 10.223 -9.482 -32.115 1.00 75.06 117 VAL A CA 1
ATOM 908 C C . VAL A 1 117 ? 9.706 -8.062 -31.881 1.00 75.06 117 VAL A C 1
ATOM 910 O O . VAL A 1 117 ? 10.452 -7.088 -31.986 1.00 75.06 117 VAL A O 1
ATOM 913 N N . GLY A 1 118 ? 8.407 -7.937 -31.595 1.00 77.62 118 GLY A N 1
ATOM 914 C CA . GLY A 1 118 ? 7.734 -6.648 -31.385 1.00 77.62 118 GLY A CA 1
ATOM 915 C C . GLY A 1 118 ? 7.813 -6.097 -29.955 1.00 77.62 118 GLY A C 1
ATOM 916 O O . GLY A 1 118 ? 7.385 -4.971 -29.730 1.00 77.62 118 GLY A O 1
ATOM 917 N N . GLY A 1 119 ? 8.331 -6.872 -28.997 1.00 83.56 119 GLY A N 1
ATOM 918 C CA . GLY A 1 119 ? 8.458 -6.482 -27.591 1.00 83.56 119 GLY A CA 1
ATOM 919 C C . GLY A 1 119 ? 8.969 -7.618 -26.698 1.00 83.56 119 GLY A C 1
ATOM 920 O O . GLY A 1 119 ? 9.100 -8.755 -27.144 1.00 83.56 119 GLY A O 1
ATOM 921 N N . PHE A 1 120 ? 9.253 -7.308 -25.437 1.00 86.44 120 PHE A N 1
ATOM 922 C CA . PHE A 1 120 ? 9.699 -8.258 -24.413 1.00 86.44 120 PHE A CA 1
ATOM 923 C C . PHE A 1 120 ? 9.091 -7.876 -23.055 1.00 86.44 120 PHE A C 1
ATOM 925 O O . PHE A 1 120 ? 8.685 -6.728 -22.874 1.00 86.44 120 PHE A O 1
ATOM 932 N N . CYS A 1 121 ? 9.033 -8.817 -22.110 1.00 89.81 121 CYS A N 1
ATOM 933 C CA . CYS A 1 121 ? 8.579 -8.534 -20.746 1.00 89.81 121 CYS A CA 1
ATOM 934 C C . CYS A 1 121 ? 9.656 -7.743 -19.995 1.00 89.81 121 CYS A C 1
ATOM 936 O O . CYS A 1 121 ? 10.781 -8.222 -19.822 1.00 89.81 121 CYS A O 1
ATOM 938 N N . THR A 1 122 ? 9.343 -6.536 -19.535 1.00 92.75 122 THR A N 1
ATOM 939 C CA . THR A 1 122 ? 10.333 -5.653 -18.902 1.00 92.75 122 THR A CA 1
ATOM 940 C C . THR A 1 122 ? 10.746 -6.107 -17.504 1.00 92.75 122 THR A C 1
ATOM 942 O O . THR A 1 122 ? 11.815 -5.730 -17.029 1.00 92.75 122 THR A O 1
ATOM 945 N N . SER A 1 123 ? 9.999 -7.000 -16.858 1.00 90.31 123 SER A N 1
ATOM 946 C CA . SER A 1 123 ? 10.446 -7.664 -15.629 1.00 90.31 123 SER A CA 1
ATOM 947 C C . SER A 1 123 ? 11.677 -8.556 -15.824 1.00 90.31 123 SER A C 1
ATOM 949 O O . SER A 1 123 ? 12.299 -8.950 -14.834 1.00 90.31 123 SER A O 1
ATOM 951 N N . GLN A 1 124 ? 12.054 -8.854 -17.072 1.00 89.06 124 GLN A N 1
ATOM 952 C CA . GLN A 1 124 ? 13.247 -9.623 -17.432 1.00 89.06 124 GLN A CA 1
ATOM 953 C C . GLN A 1 124 ? 14.433 -8.741 -17.849 1.00 89.06 124 GLN A C 1
ATOM 955 O O . GLN A 1 124 ? 15.451 -9.271 -18.282 1.00 89.06 124 GLN A O 1
ATOM 960 N N . LEU A 1 125 ? 14.347 -7.410 -17.705 1.00 92.19 125 LEU A N 1
ATOM 961 C CA . LEU A 1 125 ? 15.397 -6.475 -18.138 1.00 92.19 125 LEU A CA 1
ATOM 962 C C . LEU A 1 125 ? 16.799 -6.850 -17.643 1.00 92.19 125 LEU A C 1
ATOM 964 O O . LEU A 1 125 ? 17.746 -6.812 -18.421 1.00 92.19 125 LEU A O 1
ATOM 968 N N . ALA A 1 126 ? 16.940 -7.240 -16.375 1.00 88.69 126 ALA A N 1
ATOM 969 C CA . ALA A 1 126 ? 18.234 -7.633 -15.819 1.00 88.69 126 ALA A CA 1
ATOM 970 C C . ALA A 1 126 ? 18.793 -8.913 -16.472 1.00 88.69 126 ALA A C 1
ATOM 972 O O . ALA A 1 126 ? 19.973 -8.967 -16.810 1.00 88.69 126 ALA A O 1
ATOM 973 N N . GLU A 1 127 ? 17.945 -9.921 -16.694 1.00 88.06 127 GLU A N 1
ATOM 974 C CA . GLU A 1 127 ? 18.324 -11.176 -17.355 1.00 88.06 127 GLU A CA 1
ATOM 975 C C . GLU A 1 127 ? 18.727 -10.919 -18.809 1.00 88.06 127 GLU A C 1
ATOM 977 O O . GLU A 1 127 ? 19.830 -11.270 -19.226 1.00 88.06 127 GLU A O 1
ATOM 982 N N . VAL A 1 128 ? 17.868 -10.217 -19.548 1.00 87.12 128 VAL A N 1
ATOM 983 C CA . VAL A 1 128 ? 18.088 -9.811 -20.938 1.00 87.12 128 VAL A CA 1
ATOM 984 C C . VAL A 1 128 ? 19.404 -9.047 -21.087 1.00 87.12 128 VAL A C 1
ATOM 986 O O . VAL A 1 128 ? 20.229 -9.388 -21.932 1.00 87.12 128 VAL A O 1
ATOM 989 N N . CYS A 1 129 ? 19.640 -8.045 -20.240 1.00 88.62 129 CYS A N 1
ATOM 990 C CA . CYS A 1 129 ? 20.831 -7.203 -20.324 1.00 88.62 129 CYS A CA 1
ATOM 991 C C . CYS A 1 129 ? 22.114 -7.905 -19.836 1.00 88.62 129 CYS A C 1
ATOM 993 O O . CYS A 1 129 ? 23.213 -7.428 -20.116 1.00 88.62 129 CYS A O 1
ATOM 995 N N . SER A 1 130 ? 22.004 -9.052 -19.157 1.00 87.50 130 SER A N 1
ATOM 996 C CA . SER A 1 130 ? 23.157 -9.872 -18.757 1.00 87.50 130 SER A CA 1
ATOM 997 C C . SER A 1 130 ? 23.698 -10.779 -19.870 1.00 87.50 130 SER A C 1
ATOM 999 O O . SER A 1 130 ? 24.801 -11.318 -19.739 1.00 87.50 130 SER A O 1
ATOM 1001 N N . ALA A 1 131 ? 22.951 -10.938 -20.970 1.00 86.31 131 ALA A N 1
ATOM 1002 C CA . ALA A 1 131 ? 23.350 -11.777 -22.093 1.00 86.31 131 ALA A CA 1
ATOM 1003 C C . ALA A 1 131 ? 24.689 -11.314 -22.692 1.00 86.31 131 ALA A C 1
ATOM 1005 O O . ALA A 1 131 ? 24.918 -10.120 -22.892 1.00 86.31 131 ALA A O 1
ATOM 1006 N N . GLN A 1 132 ? 25.568 -12.277 -22.975 1.00 86.94 132 GLN A N 1
ATOM 1007 C CA . GLN A 1 132 ? 26.876 -12.039 -23.583 1.00 86.94 132 GLN A CA 1
ATOM 1008 C C . GLN A 1 132 ? 26.758 -11.991 -25.105 1.00 86.94 132 GLN A C 1
ATOM 1010 O O . GLN A 1 132 ? 26.093 -12.829 -25.717 1.00 86.94 132 GLN A O 1
ATOM 1015 N N . LEU A 1 133 ? 27.436 -11.024 -25.705 1.00 84.00 133 LEU A N 1
ATOM 1016 C CA . LEU A 1 133 ? 27.541 -10.846 -27.143 1.00 84.00 133 LEU A CA 1
ATOM 1017 C C . LEU A 1 133 ? 28.744 -11.623 -27.707 1.00 84.00 133 LEU A C 1
ATOM 1019 O O . LEU A 1 133 ? 29.640 -12.015 -26.954 1.00 84.00 133 LEU A O 1
ATOM 1023 N N . PRO A 1 134 ? 28.812 -11.847 -29.036 1.00 83.56 134 PRO A N 1
ATOM 1024 C CA . PRO A 1 134 ? 29.929 -12.560 -29.662 1.00 83.56 134 PRO A CA 1
ATOM 1025 C C . PRO A 1 134 ? 31.310 -11.929 -29.431 1.00 83.56 134 PRO A C 1
ATOM 1027 O O . PRO A 1 134 ? 32.320 -12.623 -29.536 1.00 83.56 134 PRO A O 1
ATOM 1030 N N . ASP A 1 135 ? 31.363 -10.630 -29.136 1.00 83.75 135 ASP A N 1
ATOM 1031 C CA . ASP A 1 135 ? 32.592 -9.891 -28.828 1.00 83.75 135 ASP A CA 1
ATOM 1032 C C . ASP A 1 135 ? 33.011 -9.979 -27.346 1.00 83.75 135 ASP A C 1
ATOM 1034 O O . ASP A 1 135 ? 34.046 -9.432 -26.968 1.00 83.75 135 ASP A O 1
ATOM 1038 N N . GLY A 1 136 ? 32.244 -10.697 -26.517 1.00 85.50 136 GLY A N 1
ATOM 1039 C CA . GLY A 1 136 ? 32.499 -10.875 -25.087 1.00 85.50 136 GLY A CA 1
ATOM 1040 C C . GLY A 1 136 ? 32.017 -9.723 -24.202 1.00 85.50 136 GLY A C 1
ATOM 1041 O O . GLY A 1 136 ? 32.264 -9.761 -22.998 1.00 85.50 136 GLY A O 1
ATOM 1042 N N . SER A 1 137 ? 31.352 -8.711 -24.766 1.00 87.31 137 SER A N 1
ATOM 1043 C CA . SER A 1 137 ? 30.658 -7.682 -23.986 1.00 87.31 137 SER A CA 1
ATOM 1044 C C . SER A 1 137 ? 29.260 -8.153 -23.571 1.00 87.31 137 SER A C 1
ATOM 1046 O O . SER A 1 137 ? 28.674 -9.035 -24.201 1.00 87.31 137 SER A O 1
ATOM 1048 N N . SER A 1 138 ? 28.703 -7.593 -22.497 1.00 90.31 138 SER A N 1
ATOM 1049 C CA . SER A 1 138 ? 27.289 -7.803 -22.167 1.00 90.31 138 SER A CA 1
ATOM 1050 C C . SER A 1 138 ? 26.390 -6.835 -22.932 1.00 90.31 138 SER A C 1
ATOM 1052 O O . SER A 1 138 ? 26.787 -5.716 -23.262 1.00 90.31 138 SER A O 1
ATOM 1054 N N . LEU A 1 139 ? 25.131 -7.223 -23.141 1.00 89.94 139 LEU A N 1
ATOM 1055 C CA . LEU A 1 139 ? 24.130 -6.336 -23.732 1.00 89.94 139 LEU A CA 1
ATOM 1056 C C . LEU A 1 139 ? 23.980 -5.026 -22.935 1.00 89.94 139 LEU A C 1
ATOM 1058 O O . LEU A 1 139 ? 23.794 -3.969 -23.534 1.00 89.94 139 LEU A O 1
ATOM 1062 N N . LEU A 1 140 ? 24.109 -5.080 -21.601 1.00 91.56 140 LEU A N 1
ATOM 1063 C CA . LEU A 1 140 ? 24.128 -3.896 -20.739 1.00 91.56 140 LEU A CA 1
ATOM 1064 C C . LEU A 1 140 ? 25.282 -2.949 -21.092 1.00 91.56 140 LEU A C 1
ATOM 1066 O O . LEU A 1 140 ? 25.050 -1.754 -21.217 1.00 91.56 140 LEU A O 1
ATOM 1070 N N . GLN A 1 141 ? 26.500 -3.466 -21.284 1.00 90.81 141 GLN A N 1
ATOM 1071 C CA . GLN A 1 141 ? 27.665 -2.651 -21.655 1.00 90.81 141 GLN A CA 1
ATOM 1072 C C . GLN A 1 141 ? 27.454 -1.964 -23.006 1.00 90.81 141 GLN A C 1
ATOM 1074 O O . GLN A 1 141 ? 27.662 -0.758 -23.135 1.00 90.81 141 GLN A O 1
ATOM 1079 N N . THR A 1 142 ? 26.966 -2.704 -24.005 1.00 90.69 142 THR A N 1
ATOM 1080 C CA . THR A 1 142 ? 26.655 -2.138 -25.325 1.00 90.69 142 THR A CA 1
ATOM 1081 C C . THR A 1 142 ? 25.554 -1.081 -25.250 1.00 90.69 142 THR A C 1
ATOM 1083 O O . THR A 1 142 ? 25.647 -0.041 -25.904 1.00 90.69 142 THR A O 1
ATOM 1086 N N . LEU A 1 143 ? 24.515 -1.322 -24.445 1.00 91.94 143 LEU A N 1
ATOM 1087 C CA . LEU A 1 143 ? 23.431 -0.371 -24.214 1.00 91.94 143 LEU A CA 1
ATOM 1088 C C . LEU A 1 143 ? 23.945 0.913 -23.555 1.00 91.94 143 LEU A C 1
ATOM 1090 O O . LEU A 1 143 ? 23.599 2.002 -24.009 1.00 91.94 143 LEU A O 1
ATOM 1094 N N . THR A 1 144 ? 24.777 0.796 -22.521 1.00 91.06 144 THR A N 1
ATOM 1095 C CA . THR A 1 144 ? 25.376 1.938 -21.823 1.00 91.06 144 THR A CA 1
ATOM 1096 C C . THR A 1 144 ? 26.223 2.783 -22.769 1.00 91.06 144 THR A C 1
ATOM 1098 O O . THR A 1 144 ? 26.016 3.995 -22.847 1.00 91.06 144 THR A O 1
ATOM 1101 N N . ALA A 1 145 ? 27.101 2.156 -23.559 1.00 89.75 145 ALA A N 1
ATOM 1102 C CA . ALA A 1 145 ? 27.895 2.855 -24.568 1.00 89.75 145 ALA A CA 1
ATOM 1103 C C . ALA A 1 145 ? 27.003 3.568 -25.601 1.00 89.75 145 ALA A C 1
ATOM 1105 O O . ALA A 1 145 ? 27.226 4.732 -25.929 1.00 89.75 145 ALA A O 1
ATOM 1106 N N . PHE A 1 146 ? 25.932 2.911 -26.065 1.00 89.19 146 PHE A N 1
ATOM 1107 C CA . PHE A 1 146 ? 24.968 3.532 -26.973 1.00 89.19 146 PHE A CA 1
ATOM 1108 C C . PHE A 1 146 ? 24.274 4.750 -26.349 1.00 89.19 146 PHE A C 1
ATOM 1110 O O . PHE A 1 146 ? 24.166 5.790 -27.001 1.00 89.19 146 PHE A O 1
ATOM 1117 N N . ILE A 1 147 ? 23.809 4.645 -25.100 1.00 90.56 147 ILE A N 1
ATOM 1118 C CA . ILE A 1 147 ? 23.164 5.752 -24.383 1.00 90.56 147 ILE A CA 1
ATOM 1119 C C . ILE A 1 147 ? 24.136 6.921 -24.251 1.00 90.56 147 ILE A C 1
ATOM 1121 O O . ILE A 1 147 ? 23.793 8.031 -24.647 1.00 90.56 147 ILE A O 1
ATOM 1125 N N . ARG A 1 148 ? 25.361 6.677 -23.786 1.00 89.06 148 ARG A N 1
ATOM 1126 C CA . ARG A 1 148 ? 26.393 7.708 -23.643 1.00 89.06 148 ARG A CA 1
ATOM 1127 C C . ARG A 1 148 ? 26.673 8.432 -24.962 1.00 89.06 148 ARG A C 1
ATOM 1129 O O . ARG A 1 148 ? 26.668 9.661 -25.002 1.00 89.06 148 ARG A O 1
ATOM 1136 N N . ASP A 1 149 ? 26.864 7.679 -26.041 1.00 88.69 149 ASP A N 1
ATOM 1137 C CA . ASP A 1 149 ? 27.345 8.234 -27.307 1.00 88.69 149 ASP A CA 1
ATOM 1138 C C . ASP A 1 149 ? 26.221 8.842 -28.166 1.00 88.69 149 ASP A C 1
ATOM 1140 O O . ASP A 1 149 ? 26.468 9.730 -28.988 1.00 88.69 149 ASP A O 1
ATOM 1144 N N . ARG A 1 150 ? 24.983 8.342 -28.039 1.00 87.12 150 ARG A N 1
ATOM 1145 C CA . ARG A 1 150 ? 23.868 8.677 -28.949 1.00 87.12 150 ARG A CA 1
ATOM 1146 C C . ARG A 1 150 ? 22.642 9.264 -28.266 1.00 87.12 150 ARG A C 1
ATOM 1148 O O . ARG A 1 150 ? 21.905 9.994 -28.928 1.00 87.12 150 ARG A O 1
ATOM 1155 N N . ALA A 1 151 ? 22.404 8.965 -26.993 1.00 88.06 151 ALA A N 1
ATOM 1156 C CA . ALA A 1 151 ? 21.207 9.397 -26.276 1.00 88.06 151 ALA A CA 1
ATOM 1157 C C . ALA A 1 151 ? 21.487 9.721 -24.794 1.00 88.06 151 ALA A C 1
ATOM 1159 O O . ALA A 1 151 ? 20.841 9.145 -23.919 1.00 88.06 151 ALA A O 1
ATOM 1160 N N . PRO A 1 152 ? 22.418 10.644 -24.476 1.00 88.25 152 PRO A N 1
ATOM 1161 C CA . PRO A 1 152 ? 22.903 10.840 -23.104 1.00 88.25 152 PRO A CA 1
ATOM 1162 C C . PRO A 1 152 ? 21.794 11.240 -22.122 1.00 88.25 152 PRO A C 1
ATOM 1164 O O . PRO A 1 152 ? 21.815 10.822 -20.967 1.00 88.25 152 PRO A O 1
ATOM 1167 N N . TYR A 1 153 ? 20.781 11.962 -22.607 1.00 89.38 153 TYR A N 1
ATOM 1168 C CA . TYR A 1 153 ? 19.572 12.348 -21.872 1.00 89.38 153 TYR A CA 1
ATOM 1169 C C . TYR A 1 153 ? 18.708 11.160 -21.413 1.00 89.38 153 TYR A C 1
ATOM 1171 O O . TYR A 1 153 ? 17.871 11.315 -20.532 1.00 89.38 153 TYR A O 1
ATOM 1179 N N . ALA A 1 154 ? 18.891 9.957 -21.972 1.00 91.38 154 ALA A N 1
ATOM 1180 C CA . ALA A 1 154 ? 18.231 8.753 -21.469 1.00 91.38 154 ALA A CA 1
ATOM 1181 C C . ALA A 1 154 ? 18.762 8.330 -20.084 1.00 91.38 154 ALA A C 1
ATOM 1183 O O . ALA A 1 154 ? 18.063 7.624 -19.361 1.00 91.38 154 ALA A O 1
ATOM 1184 N N . SER A 1 155 ? 19.952 8.797 -19.684 1.00 88.81 155 SER A N 1
ATOM 1185 C CA . SER A 1 155 ? 20.527 8.542 -18.353 1.00 88.81 155 SER A CA 1
ATOM 1186 C C . SER A 1 155 ? 19.677 9.131 -17.221 1.00 88.81 155 SER A C 1
ATOM 1188 O O . SER A 1 155 ? 19.664 8.575 -16.124 1.00 88.81 155 SER A O 1
ATOM 1190 N N . ASP A 1 156 ? 18.897 10.183 -17.502 1.00 91.44 156 ASP A N 1
ATOM 1191 C CA . ASP A 1 156 ? 17.986 10.816 -16.536 1.00 91.44 156 ASP A CA 1
ATOM 1192 C C . ASP A 1 156 ? 16.851 9.867 -16.098 1.00 91.44 156 ASP A C 1
ATOM 1194 O O . ASP A 1 156 ? 16.156 10.126 -15.120 1.00 91.44 156 ASP A O 1
ATOM 1198 N N . ALA A 1 157 ? 16.675 8.708 -16.755 1.00 93.44 157 ALA A N 1
ATOM 1199 C CA . ALA A 1 157 ? 15.793 7.647 -16.258 1.00 93.44 157 ALA A CA 1
ATOM 1200 C C . ALA A 1 157 ? 16.163 7.177 -14.836 1.00 93.44 157 ALA A C 1
ATOM 1202 O O . ALA A 1 157 ? 15.312 6.627 -14.138 1.00 93.44 157 ALA A O 1
ATOM 1203 N N . ALA A 1 158 ? 17.404 7.401 -14.387 1.00 92.56 158 ALA A N 1
ATOM 1204 C CA . ALA A 1 158 ? 17.827 7.115 -13.020 1.00 92.56 158 ALA A CA 1
ATOM 1205 C C . ALA A 1 158 ? 17.054 7.922 -11.958 1.00 92.56 158 ALA A C 1
ATOM 1207 O O . ALA A 1 158 ? 16.933 7.452 -10.825 1.00 92.56 158 ALA A O 1
ATOM 1208 N N . ASP A 1 159 ? 16.472 9.071 -12.314 1.00 93.81 159 ASP A N 1
ATOM 1209 C CA . ASP A 1 159 ? 15.660 9.889 -11.402 1.00 93.81 159 ASP A CA 1
ATOM 1210 C C . ASP A 1 159 ? 14.352 9.190 -10.997 1.00 93.81 159 ASP A C 1
ATOM 1212 O O . ASP A 1 159 ? 13.736 9.526 -9.986 1.00 93.81 159 ASP A O 1
ATOM 1216 N N . LEU A 1 160 ? 13.941 8.157 -11.743 1.00 96.06 160 LEU A N 1
ATOM 1217 C CA . LEU A 1 160 ? 12.806 7.311 -11.379 1.00 96.06 160 LEU A CA 1
ATOM 1218 C C . LEU A 1 160 ? 13.119 6.411 -10.173 1.00 96.06 160 LEU A C 1
ATOM 1220 O O . LEU A 1 160 ? 12.200 5.972 -9.490 1.00 96.06 160 LEU A O 1
ATOM 1224 N N . VAL A 1 161 ? 14.390 6.122 -9.878 1.00 96.44 161 VAL A N 1
ATOM 1225 C CA . VAL A 1 161 ? 14.760 5.120 -8.863 1.00 96.44 161 VAL A CA 1
ATOM 1226 C C . VAL A 1 161 ? 14.257 5.503 -7.474 1.00 96.44 161 VAL A C 1
ATOM 1228 O O . VAL A 1 161 ? 13.665 4.672 -6.789 1.00 96.44 161 VAL A O 1
ATOM 1231 N N . GLU A 1 162 ? 14.462 6.747 -7.041 1.00 94.19 162 GLU A N 1
ATOM 1232 C CA . GLU A 1 162 ? 14.059 7.184 -5.700 1.00 94.19 162 GLU A CA 1
ATOM 1233 C C . GLU A 1 162 ? 12.539 7.041 -5.460 1.00 94.19 162 GLU A C 1
ATOM 1235 O O . GLU A 1 162 ? 12.171 6.277 -4.558 1.00 94.19 162 GLU A O 1
ATOM 1240 N N . PRO A 1 163 ? 11.644 7.663 -6.259 1.00 94.38 163 PRO A N 1
ATOM 1241 C CA . PRO A 1 163 ? 10.197 7.569 -6.038 1.00 94.38 163 PRO A CA 1
ATOM 1242 C C . PRO A 1 163 ? 9.635 6.151 -6.227 1.00 94.38 163 PRO A C 1
ATOM 1244 O O . PRO A 1 163 ? 8.673 5.766 -5.556 1.00 94.38 163 PRO A O 1
ATOM 1247 N N . LEU A 1 164 ? 10.226 5.341 -7.110 1.00 97.75 164 LEU A N 1
ATOM 1248 C CA . LEU A 1 164 ? 9.785 3.960 -7.307 1.00 97.75 164 LEU A CA 1
ATOM 1249 C C . LEU A 1 164 ? 10.255 3.044 -6.167 1.00 97.75 164 LEU A C 1
ATOM 1251 O O . LEU A 1 164 ? 9.497 2.185 -5.719 1.00 97.75 164 LEU A O 1
ATOM 1255 N N . SER A 1 165 ? 11.473 3.240 -5.651 1.00 96.06 165 SER A N 1
ATOM 1256 C CA . SER A 1 165 ? 12.038 2.420 -4.571 1.00 96.06 165 SER A CA 1
ATOM 1257 C C . SER A 1 165 ? 11.311 2.587 -3.236 1.00 96.06 165 SER A C 1
ATOM 1259 O O . SER A 1 165 ? 11.217 1.631 -2.467 1.00 96.06 165 SER A O 1
ATOM 1261 N N . SER A 1 166 ? 10.783 3.779 -2.941 1.00 95.44 166 SER A N 1
ATOM 1262 C CA . SER A 1 166 ? 9.961 4.007 -1.749 1.00 95.44 166 SER A CA 1
ATOM 1263 C C . SER A 1 166 ? 8.627 3.267 -1.858 1.00 95.44 166 SER A C 1
ATOM 1265 O O . SER A 1 166 ? 8.250 2.552 -0.930 1.00 95.44 166 SER A O 1
ATOM 1267 N N . THR A 1 167 ? 7.974 3.349 -3.020 1.00 98.00 167 THR A N 1
ATOM 1268 C CA . THR A 1 167 ? 6.722 2.639 -3.323 1.00 98.00 167 THR A CA 1
ATOM 1269 C C . THR A 1 167 ? 6.905 1.120 -3.276 1.00 98.00 167 THR A C 1
ATOM 1271 O O . THR A 1 167 ? 6.096 0.418 -2.674 1.00 98.00 167 THR A O 1
ATOM 1274 N N . ALA A 1 168 ? 8.007 0.604 -3.830 1.00 97.75 168 ALA A N 1
ATOM 1275 C CA . ALA A 1 168 ? 8.317 -0.828 -3.871 1.00 97.75 168 ALA A CA 1
ATOM 1276 C C . ALA A 1 168 ? 8.498 -1.478 -2.484 1.00 97.75 168 ALA A C 1
ATOM 1278 O O . ALA A 1 168 ? 8.460 -2.699 -2.364 1.00 97.75 168 ALA A O 1
ATOM 1279 N N . LYS A 1 169 ? 8.689 -0.691 -1.417 1.00 97.31 169 LYS A N 1
ATOM 1280 C CA . LYS A 1 169 ? 8.791 -1.213 -0.042 1.00 97.31 169 LYS A CA 1
ATOM 1281 C C . LYS A 1 169 ? 7.437 -1.553 0.578 1.00 97.31 169 LYS A C 1
ATOM 1283 O O . LYS A 1 169 ? 7.410 -2.19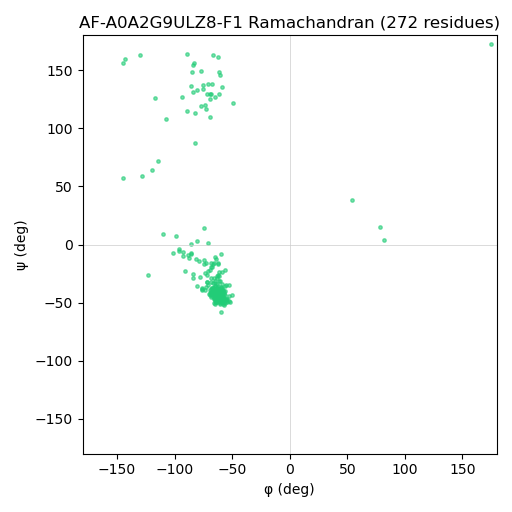8 1.623 1.00 97.31 169 LYS A O 1
ATOM 1288 N N . VAL A 1 170 ? 6.335 -1.100 -0.020 1.00 97.31 170 VAL A N 1
ATOM 1289 C CA . VAL A 1 170 ? 4.982 -1.283 0.510 1.00 97.31 170 VAL A CA 1
ATOM 1290 C C . VAL A 1 170 ? 4.251 -2.317 -0.343 1.00 97.31 170 VAL A C 1
ATOM 1292 O O . VAL A 1 170 ? 3.867 -1.989 -1.462 1.00 97.31 170 VAL A O 1
ATOM 1295 N N . PRO A 1 171 ? 4.004 -3.544 0.147 1.00 97.88 171 PRO A N 1
ATOM 1296 C CA . PRO A 1 171 ? 3.248 -4.537 -0.611 1.00 97.88 171 PRO A CA 1
ATOM 1297 C C . PRO A 1 171 ? 1.830 -4.044 -0.899 1.00 97.88 171 PRO A C 1
ATOM 1299 O O . PRO A 1 171 ? 1.130 -3.647 0.035 1.00 97.88 171 PRO A O 1
ATOM 1302 N N . PHE A 1 172 ? 1.368 -4.099 -2.152 1.00 97.81 172 PHE A N 1
ATOM 1303 C CA . PHE A 1 172 ? 0.041 -3.569 -2.496 1.00 97.81 172 PHE A CA 1
ATOM 1304 C C . PHE A 1 172 ? -1.087 -4.255 -1.703 1.00 97.81 172 PHE A C 1
ATOM 1306 O O . PHE A 1 172 ? -2.011 -3.598 -1.224 1.00 97.81 172 PHE A O 1
ATOM 1313 N N . LEU A 1 173 ? -0.986 -5.571 -1.487 1.00 96.75 173 LEU A N 1
ATOM 1314 C CA . LEU A 1 173 ? -1.976 -6.343 -0.722 1.00 96.75 173 LEU A CA 1
ATOM 1315 C C . LEU A 1 173 ? -2.089 -5.913 0.746 1.00 96.75 173 LEU A C 1
ATOM 1317 O O . LEU A 1 173 ? -3.177 -5.974 1.313 1.00 96.75 173 LEU A O 1
ATOM 1321 N N . SER A 1 174 ? -1.015 -5.387 1.344 1.00 97.31 174 SER A N 1
ATOM 1322 C CA . SER A 1 174 ? -1.064 -4.867 2.718 1.00 97.31 174 SER A CA 1
ATOM 1323 C C . SER A 1 174 ? -2.010 -3.667 2.866 1.00 97.31 174 SER A C 1
ATOM 1325 O O . SER A 1 174 ? -2.593 -3.471 3.934 1.00 97.31 174 SER A O 1
ATOM 1327 N N . ILE A 1 175 ? -2.221 -2.905 1.784 1.00 98.00 175 ILE A N 1
ATOM 1328 C CA . ILE A 1 175 ? -3.166 -1.782 1.732 1.00 98.00 175 ILE A CA 1
ATOM 1329 C C . ILE A 1 175 ? -4.606 -2.311 1.781 1.00 98.00 175 ILE A C 1
ATOM 1331 O O . ILE A 1 175 ? -5.442 -1.785 2.515 1.00 98.00 175 ILE A O 1
ATOM 1335 N N . TYR A 1 176 ? -4.883 -3.386 1.036 1.00 95.69 176 TYR A N 1
ATOM 1336 C CA . TYR A 1 176 ? -6.184 -4.056 1.047 1.00 95.69 176 TYR A CA 1
ATOM 1337 C C . TYR A 1 176 ? -6.502 -4.623 2.435 1.00 95.69 176 TYR A C 1
ATOM 1339 O O . TYR A 1 176 ? -7.566 -4.358 2.989 1.00 95.69 176 TYR A O 1
ATOM 1347 N N . GLU A 1 177 ? -5.544 -5.323 3.047 1.00 96.94 177 GLU A N 1
ATOM 1348 C CA . GLU A 1 177 ? -5.679 -5.832 4.414 1.00 96.94 177 GLU A CA 1
ATOM 1349 C C . GLU A 1 177 ? -5.901 -4.710 5.439 1.00 96.94 177 GLU A C 1
ATOM 1351 O O . GLU A 1 177 ? -6.670 -4.877 6.385 1.00 96.94 177 GLU A O 1
ATOM 1356 N N . ALA A 1 178 ? -5.245 -3.557 5.272 1.00 97.94 178 ALA A N 1
ATOM 1357 C CA . ALA A 1 178 ? -5.444 -2.412 6.153 1.00 97.94 178 ALA A CA 1
ATOM 1358 C C . ALA A 1 178 ? -6.864 -1.836 6.042 1.00 97.94 178 ALA A C 1
ATOM 1360 O O . ALA A 1 178 ? -7.469 -1.529 7.069 1.00 97.94 178 ALA A O 1
ATOM 1361 N N . LEU A 1 179 ? -7.424 -1.748 4.830 1.00 97.69 179 LEU A N 1
ATOM 1362 C CA . LEU A 1 179 ? -8.820 -1.344 4.631 1.00 97.69 179 LEU A CA 1
ATOM 1363 C C . LEU A 1 179 ? -9.805 -2.344 5.239 1.00 97.69 179 LEU A C 1
ATOM 1365 O O . LEU A 1 179 ? -10.759 -1.921 5.888 1.00 97.69 179 LEU A O 1
ATOM 1369 N N . LEU A 1 180 ? -9.555 -3.650 5.091 1.00 97.44 180 LEU A N 1
ATOM 1370 C CA . LEU A 1 180 ? -10.378 -4.681 5.730 1.00 97.44 180 LEU A CA 1
ATOM 1371 C C . LEU A 1 180 ? -10.374 -4.544 7.255 1.00 97.44 180 LEU A C 1
ATOM 1373 O O . LEU A 1 180 ? -11.438 -4.555 7.866 1.00 97.44 180 LEU A O 1
ATOM 1377 N N . ARG A 1 181 ? -9.206 -4.323 7.870 1.00 97.94 181 ARG A N 1
ATOM 1378 C CA . ARG A 1 181 ? -9.110 -4.080 9.321 1.00 97.94 181 ARG A CA 1
ATOM 1379 C C . ARG A 1 181 ? -9.898 -2.842 9.761 1.00 97.94 181 ARG A C 1
ATOM 1381 O O . ARG A 1 181 ? -10.492 -2.850 10.838 1.00 97.94 181 ARG A O 1
ATOM 1388 N N . LEU A 1 182 ? -9.927 -1.782 8.945 1.00 98.38 182 LEU A N 1
ATOM 1389 C CA . LEU A 1 182 ?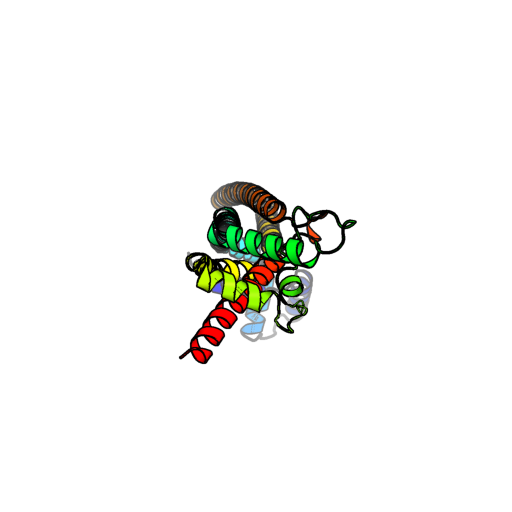 -10.752 -0.605 9.231 1.00 98.38 182 LEU A CA 1
ATOM 1390 C C . LEU A 1 182 ? -12.253 -0.908 9.134 1.00 98.38 182 LEU A C 1
ATOM 1392 O O . LEU A 1 182 ? -13.021 -0.397 9.954 1.00 98.38 182 LEU A O 1
ATOM 1396 N N . ASP A 1 183 ? -12.673 -1.739 8.174 1.00 98.38 183 ASP A N 1
ATOM 1397 C CA . ASP A 1 183 ? -14.068 -2.176 8.064 1.00 98.38 183 ASP A CA 1
ATOM 1398 C C . ASP A 1 183 ? -14.482 -3.040 9.260 1.00 98.38 183 ASP A C 1
ATOM 1400 O O . ASP A 1 183 ? -15.492 -2.763 9.905 1.00 98.38 183 ASP A O 1
ATOM 1404 N N . GLU A 1 184 ? -13.660 -4.021 9.636 1.00 97.88 184 GLU A N 1
ATOM 1405 C CA . GLU A 1 184 ? -13.865 -4.843 10.833 1.00 97.88 184 GLU A CA 1
ATOM 1406 C C . GLU A 1 184 ? -13.981 -3.972 12.092 1.00 97.88 184 GLU A C 1
ATOM 1408 O O . GLU A 1 184 ? -14.888 -4.155 12.907 1.00 97.88 184 GLU A O 1
ATOM 1413 N N . GLY A 1 185 ? -13.118 -2.962 12.230 1.00 97.69 185 GLY A N 1
ATOM 1414 C CA . GLY A 1 185 ? -13.218 -1.975 13.301 1.00 97.69 185 GLY A CA 1
ATOM 1415 C C . GLY A 1 185 ? -14.557 -1.228 13.285 1.00 97.69 185 GLY A C 1
ATOM 1416 O O . GLY A 1 185 ? -15.215 -1.128 14.321 1.00 97.69 185 GLY A O 1
ATOM 1417 N N . ASN A 1 186 ? -15.026 -0.774 12.117 1.00 98.19 186 ASN A N 1
ATOM 1418 C CA . ASN A 1 186 ? -16.338 -0.132 11.967 1.00 98.19 186 ASN A CA 1
ATOM 1419 C C . ASN A 1 186 ? -17.500 -1.073 12.330 1.00 98.19 186 ASN A C 1
ATOM 1421 O O . ASN A 1 186 ? -18.482 -0.632 12.936 1.00 98.19 186 ASN A O 1
ATOM 1425 N N . GLN A 1 187 ? -17.403 -2.361 11.996 1.00 97.81 187 GLN A N 1
ATOM 1426 C CA . GLN A 1 187 ? -18.382 -3.374 12.397 1.00 97.81 187 GLN A CA 1
ATOM 1427 C C . GLN A 1 187 ? -18.415 -3.541 13.921 1.00 97.81 187 GLN A C 1
ATOM 1429 O O . GLN A 1 187 ? -19.498 -3.578 14.504 1.00 97.81 187 GLN A O 1
ATOM 1434 N N . ARG A 1 188 ? -17.257 -3.539 14.593 1.00 95.94 188 ARG A N 1
ATOM 1435 C CA . ARG A 1 188 ? -17.195 -3.573 16.064 1.00 95.94 188 ARG A CA 1
ATOM 1436 C C . ARG A 1 188 ? -17.832 -2.341 16.702 1.00 95.94 188 ARG A C 1
ATOM 1438 O O . ARG A 1 188 ? -18.584 -2.484 17.662 1.00 95.94 188 ARG A O 1
ATOM 1445 N N . VAL A 1 189 ? -17.615 -1.143 16.147 1.00 96.50 189 VAL A N 1
ATOM 1446 C CA . VAL A 1 189 ? -18.297 0.078 16.624 1.00 96.50 189 VAL A CA 1
ATOM 1447 C C . VAL A 1 189 ? -19.818 -0.041 16.487 1.00 96.50 189 VAL A C 1
ATOM 1449 O O . VAL A 1 189 ? -20.545 0.342 17.402 1.00 96.50 189 VAL A O 1
ATOM 1452 N N . GLN A 1 190 ? -20.307 -0.580 15.367 1.00 96.75 190 GLN A N 1
ATOM 1453 C CA . GLN A 1 190 ? -21.738 -0.815 15.154 1.00 96.75 190 GLN A CA 1
ATOM 1454 C C . GLN A 1 190 ? -22.315 -1.774 16.198 1.00 96.75 190 GLN A C 1
ATOM 1456 O O . GLN A 1 190 ? -23.330 -1.460 16.814 1.00 96.75 190 GLN A O 1
ATOM 1461 N N . MET A 1 191 ? -21.654 -2.913 16.417 1.00 95.19 191 MET A N 1
ATOM 1462 C CA . MET A 1 191 ? -22.081 -3.893 17.415 1.00 95.19 191 MET A CA 1
ATOM 1463 C C . MET A 1 191 ? -22.081 -3.293 18.822 1.00 95.19 191 MET A C 1
ATOM 1465 O O . MET A 1 191 ? -23.001 -3.550 19.591 1.00 95.19 191 MET A O 1
ATOM 1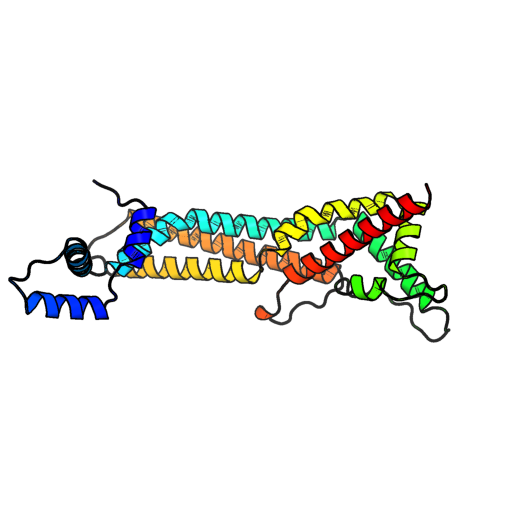469 N N . GLU A 1 192 ? -21.088 -2.466 19.164 1.00 93.50 192 GLU A N 1
ATOM 1470 C CA . GLU A 1 192 ? -21.055 -1.795 20.465 1.00 93.50 192 GLU A CA 1
ATOM 1471 C C . GLU A 1 192 ? -22.225 -0.827 20.635 1.00 93.50 192 GLU A C 1
ATOM 1473 O O . GLU A 1 192 ? -22.879 -0.862 21.671 1.00 93.50 192 GLU A O 1
ATOM 1478 N N . LEU A 1 193 ? -22.536 -0.018 19.616 1.00 93.81 193 LEU A 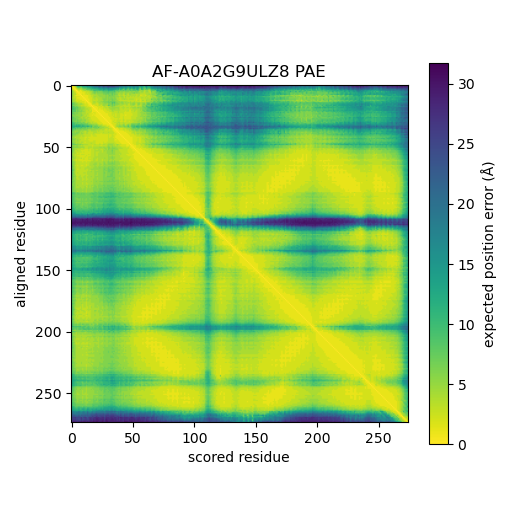N 1
ATOM 1479 C CA . LEU A 1 193 ? -23.676 0.906 19.639 1.00 93.81 193 LEU A CA 1
ATOM 1480 C C . LEU A 1 193 ? -25.015 0.193 19.870 1.00 93.81 193 LEU A C 1
ATOM 1482 O O . LEU A 1 193 ? -25.855 0.715 20.595 1.00 93.81 193 LEU A O 1
ATOM 1486 N N . GLU A 1 194 ? -25.212 -0.984 19.274 1.00 93.75 194 GLU A N 1
ATOM 1487 C CA . GLU A 1 194 ? -26.438 -1.785 19.422 1.00 93.75 194 GLU A CA 1
ATOM 1488 C C . GLU A 1 194 ? -26.610 -2.385 20.822 1.00 93.75 194 GLU A C 1
ATOM 1490 O O . GLU A 1 194 ? -27.723 -2.726 21.217 1.00 93.75 194 GLU A O 1
ATOM 1495 N N . GLN A 1 195 ? -25.514 -2.519 21.567 1.00 91.44 195 GLN A N 1
ATOM 1496 C CA . GLN A 1 195 ? -25.489 -3.092 22.911 1.00 91.44 195 GLN A CA 1
ATOM 1497 C C . GLN A 1 195 ? -25.549 -2.028 24.016 1.00 91.44 195 GLN A C 1
ATOM 1499 O O . GLN A 1 195 ? -25.592 -2.380 25.194 1.00 91.44 195 GLN A O 1
ATOM 1504 N N . LEU A 1 196 ? -25.510 -0.735 23.676 1.00 87.94 196 LEU A N 1
ATOM 1505 C CA . LEU A 1 196 ? -25.654 0.332 24.661 1.00 87.94 196 LEU A CA 1
ATOM 1506 C C . LEU A 1 196 ? -27.118 0.471 25.090 1.00 87.94 196 LEU A C 1
ATOM 1508 O O . LEU A 1 196 ? -28.013 0.614 24.262 1.00 87.94 196 LEU A O 1
ATOM 1512 N N . ASP A 1 197 ? -27.346 0.570 26.398 1.00 88.00 197 ASP A N 1
ATOM 1513 C CA . ASP A 1 197 ? -28.673 0.850 26.971 1.00 88.00 197 ASP A CA 1
ATOM 1514 C C . ASP A 1 197 ? -29.151 2.302 26.740 1.00 88.00 197 ASP A C 1
ATOM 1516 O O . ASP A 1 197 ? -30.205 2.714 27.228 1.00 88.00 197 ASP A O 1
ATOM 1520 N N . PHE A 1 198 ? -28.357 3.118 26.043 1.00 88.94 198 PHE A N 1
ATOM 1521 C CA . PHE A 1 198 ? -28.619 4.531 25.791 1.00 88.94 198 PHE A CA 1
ATOM 1522 C C . PHE A 1 198 ? -28.135 4.950 24.401 1.00 88.94 198 PHE A C 1
ATOM 1524 O O . PHE A 1 198 ? -27.215 4.366 23.831 1.00 88.94 198 PHE A O 1
ATOM 1531 N N . GLU A 1 199 ? -28.718 6.023 23.866 1.00 87.81 199 GLU A N 1
ATOM 1532 C CA . GLU A 1 199 ? -28.281 6.583 22.590 1.00 87.81 199 GLU A CA 1
ATOM 1533 C C . GLU A 1 199 ? -26.924 7.284 22.714 1.00 87.81 199 GLU A C 1
ATOM 1535 O O . GLU A 1 199 ? -26.739 8.181 23.540 1.00 87.81 199 GLU A O 1
ATOM 1540 N N . HIS A 1 200 ? -25.991 6.945 21.823 1.00 91.38 200 HIS A N 1
ATOM 1541 C CA . HIS A 1 200 ? -24.688 7.601 21.734 1.00 91.38 200 HIS A CA 1
ATOM 1542 C C . HIS A 1 200 ? -24.528 8.360 20.396 1.00 91.38 200 HIS A C 1
ATOM 1544 O O . HIS A 1 200 ? -23.725 7.968 19.539 1.00 91.38 200 HIS A O 1
ATOM 1550 N N . PRO A 1 201 ? -25.233 9.494 20.197 1.00 92.75 201 PRO A N 1
ATOM 1551 C CA . PRO A 1 201 ? -25.334 10.167 18.896 1.00 92.75 201 PRO A CA 1
ATOM 1552 C C . PRO A 1 201 ? -23.981 10.593 18.314 1.00 92.75 201 PRO A C 1
ATOM 1554 O O . PRO A 1 201 ? -23.777 10.512 17.107 1.00 92.75 201 PRO A O 1
ATOM 1557 N N . VAL A 1 202 ? -23.019 10.983 19.157 1.00 93.38 202 VAL A N 1
ATOM 1558 C CA . VAL A 1 202 ? -21.672 11.383 18.709 1.00 93.38 202 VAL A CA 1
ATOM 1559 C C . VAL A 1 202 ? -20.929 10.228 18.026 1.00 93.38 202 VAL A C 1
ATOM 1561 O O . VAL A 1 202 ? -20.308 10.420 16.985 1.00 93.38 202 VAL A O 1
ATOM 1564 N N . LEU A 1 203 ? -21.025 9.020 18.586 1.00 93.19 203 LEU A N 1
ATOM 1565 C CA . LEU A 1 203 ? -20.349 7.829 18.070 1.00 93.19 203 LEU A CA 1
ATOM 1566 C C . LEU A 1 203 ? -21.074 7.299 16.832 1.00 93.19 203 LEU A C 1
ATOM 1568 O O . LEU A 1 203 ? -20.416 6.918 15.873 1.00 93.19 203 LEU A O 1
ATOM 1572 N N . ALA A 1 204 ? -22.409 7.367 16.806 1.00 96.25 204 ALA A N 1
ATOM 1573 C CA . ALA A 1 204 ? -23.200 7.025 15.626 1.00 96.25 204 ALA A CA 1
ATOM 1574 C C . ALA A 1 204 ? -22.882 7.937 14.425 1.00 96.25 204 ALA A C 1
ATOM 1576 O O . ALA A 1 204 ? -22.646 7.454 13.319 1.00 96.25 204 ALA A O 1
ATOM 1577 N N . VAL A 1 205 ? -22.806 9.257 14.640 1.00 97.62 205 VAL A N 1
ATOM 1578 C CA . VAL A 1 205 ? -22.397 10.213 13.596 1.00 97.62 205 VAL A CA 1
ATOM 1579 C C . VAL A 1 205 ? -20.964 9.937 13.140 1.00 97.62 205 VAL A C 1
ATOM 1581 O O . VAL A 1 205 ? -20.706 9.895 11.938 1.00 97.62 205 VAL A O 1
ATOM 1584 N N . ARG A 1 206 ? -20.039 9.696 14.079 1.00 96.88 206 ARG A N 1
ATOM 1585 C CA . ARG A 1 206 ? -18.649 9.359 13.751 1.00 96.88 206 ARG A CA 1
ATOM 1586 C C . ARG A 1 206 ? -18.546 8.064 12.943 1.00 96.88 206 ARG A C 1
ATOM 1588 O O . ARG A 1 206 ? -17.806 8.043 11.969 1.00 96.88 206 ARG A O 1
ATOM 1595 N N . LEU A 1 207 ? -19.295 7.020 13.295 1.00 98.06 207 LEU A N 1
ATOM 1596 C CA . LEU A 1 207 ? -19.327 5.757 12.554 1.00 98.06 207 LEU A CA 1
ATOM 1597 C C . LEU A 1 207 ? -19.791 5.952 11.108 1.00 98.06 207 LEU A C 1
ATOM 1599 O O . LEU A 1 207 ? -19.156 5.435 10.193 1.00 98.06 207 LEU A O 1
ATOM 1603 N N . ASN A 1 208 ? -20.859 6.722 10.894 1.00 98.12 208 ASN A N 1
ATOM 1604 C CA . ASN A 1 208 ? -21.347 7.007 9.543 1.00 98.12 208 ASN A CA 1
ATOM 1605 C C . ASN A 1 208 ? -20.293 7.733 8.697 1.00 98.12 208 ASN A C 1
ATOM 1607 O O . ASN A 1 208 ? -20.107 7.399 7.530 1.00 98.12 208 ASN A O 1
ATOM 1611 N N . GLU A 1 209 ? -19.567 8.680 9.293 1.00 98.38 209 GLU A N 1
ATOM 1612 C CA . GLU A 1 209 ? -18.478 9.376 8.607 1.00 98.38 209 GLU A CA 1
ATOM 1613 C C . GLU A 1 209 ? -17.286 8.454 8.305 1.00 98.38 209 GLU A C 1
ATOM 1615 O O . GLU A 1 209 ? -16.751 8.490 7.199 1.00 98.38 209 GLU A O 1
ATOM 1620 N N . MET A 1 210 ? -16.889 7.597 9.254 1.00 98.56 210 MET A N 1
ATOM 1621 C CA . MET A 1 210 ? -15.821 6.613 9.039 1.00 98.56 210 MET A CA 1
ATOM 1622 C C . MET A 1 210 ? -16.180 5.633 7.915 1.00 98.56 210 MET A C 1
ATOM 1624 O O . MET A 1 210 ? -15.347 5.382 7.051 1.00 98.56 210 MET A O 1
ATOM 1628 N N . ARG A 1 211 ? -17.422 5.132 7.867 1.00 98.56 211 ARG A N 1
ATOM 1629 C CA . ARG A 1 211 ? -17.906 4.261 6.780 1.00 98.56 211 ARG A CA 1
ATOM 1630 C C . ARG A 1 211 ? -17.850 4.954 5.424 1.00 98.56 211 ARG A C 1
ATOM 1632 O O . ARG A 1 211 ? -17.218 4.442 4.511 1.00 98.56 211 ARG A O 1
ATOM 1639 N N . ARG A 1 212 ? -18.413 6.163 5.328 1.00 98.62 212 ARG A N 1
ATOM 1640 C CA . ARG A 1 212 ? -18.400 6.960 4.094 1.00 98.62 212 ARG A CA 1
ATOM 1641 C C . ARG A 1 212 ? -16.977 7.168 3.568 1.00 98.62 212 ARG A C 1
ATOM 1643 O O . ARG A 1 212 ? -16.721 6.986 2.384 1.00 98.62 212 ARG A O 1
ATOM 1650 N N . ARG A 1 213 ? -16.040 7.541 4.445 1.00 98.62 213 ARG A N 1
ATOM 1651 C CA . ARG A 1 213 ? -14.633 7.744 4.065 1.00 98.62 213 ARG A CA 1
ATOM 1652 C C . ARG A 1 213 ? -13.923 6.445 3.692 1.00 98.62 213 ARG A C 1
ATOM 1654 O O . ARG A 1 213 ? -13.025 6.475 2.854 1.00 98.62 213 ARG A O 1
ATOM 1661 N N . LEU A 1 214 ? -14.298 5.326 4.309 1.00 98.50 214 LEU A N 1
ATOM 1662 C CA . LEU A 1 214 ? -13.769 4.013 3.956 1.00 98.50 214 LEU A CA 1
ATOM 1663 C C . LEU A 1 214 ? -14.231 3.590 2.555 1.00 98.50 214 LEU A C 1
ATOM 1665 O O . LEU A 1 214 ? -13.400 3.139 1.769 1.00 98.50 214 LEU A O 1
ATOM 1669 N N . ASP A 1 215 ? -15.502 3.825 2.218 1.00 98.50 215 ASP A N 1
ATOM 1670 C CA . ASP A 1 215 ? -16.054 3.571 0.881 1.00 98.50 215 ASP A CA 1
ATOM 1671 C C . ASP A 1 215 ? -15.320 4.398 -0.191 1.00 98.50 215 ASP A C 1
ATOM 1673 O O . ASP A 1 215 ? -14.854 3.858 -1.195 1.00 98.50 215 ASP A O 1
ATOM 1677 N N . GLU A 1 216 ? -15.109 5.696 0.058 1.00 98.56 216 GLU A N 1
ATOM 1678 C CA . GLU A 1 216 ? -14.327 6.571 -0.833 1.00 98.56 216 GLU A CA 1
ATOM 1679 C C . GLU A 1 216 ? -12.886 6.073 -1.025 1.00 98.56 216 GLU A C 1
ATOM 1681 O O . GLU A 1 216 ? -12.317 6.165 -2.122 1.00 98.56 216 GLU A O 1
ATOM 1686 N N . MET A 1 217 ? -12.279 5.528 0.033 1.00 98.62 217 MET A N 1
ATOM 1687 C CA . MET A 1 217 ? -10.931 4.972 -0.037 1.00 98.62 217 MET A CA 1
ATOM 1688 C C . MET A 1 217 ? -10.891 3.649 -0.807 1.00 98.62 217 MET A C 1
ATOM 1690 O O . MET A 1 217 ? -9.955 3.422 -1.574 1.00 98.62 217 MET A O 1
ATOM 1694 N N . ALA A 1 218 ? -11.914 2.804 -0.674 1.00 98.38 218 ALA A N 1
ATOM 1695 C CA . ALA A 1 218 ? -12.051 1.586 -1.466 1.00 98.38 218 ALA A CA 1
ATOM 1696 C C . ALA A 1 218 ? -12.199 1.906 -2.965 1.00 98.38 218 ALA A C 1
ATOM 1698 O O . ALA A 1 218 ? -11.532 1.295 -3.803 1.00 98.38 218 ALA A O 1
ATOM 1699 N N . GLU A 1 219 ? -12.981 2.931 -3.321 1.00 98.50 219 GLU A N 1
ATOM 1700 C CA . GLU A 1 219 ? -13.069 3.422 -4.703 1.00 98.50 219 GLU A CA 1
ATOM 1701 C C . GLU A 1 219 ? -11.727 3.966 -5.217 1.00 98.50 219 GLU A C 1
ATOM 1703 O O . GLU A 1 219 ? -11.361 3.763 -6.380 1.00 98.50 219 GLU A O 1
ATOM 1708 N N . LYS A 1 220 ? -10.961 4.668 -4.369 1.00 98.56 220 LYS A N 1
ATOM 1709 C CA . LYS A 1 220 ? -9.597 5.104 -4.708 1.00 98.56 220 LYS A CA 1
ATOM 1710 C C . LYS A 1 220 ? -8.682 3.904 -4.959 1.00 98.56 220 LYS A C 1
ATOM 1712 O O . LYS A 1 220 ? -7.991 3.902 -5.975 1.00 98.56 220 LYS A O 1
ATOM 1717 N N . LEU A 1 221 ? -8.708 2.886 -4.096 1.00 98.44 221 LEU A N 1
ATOM 1718 C CA . LEU A 1 221 ? -7.914 1.666 -4.262 1.00 98.44 221 LEU A CA 1
ATOM 1719 C C . LEU A 1 221 ? -8.184 1.012 -5.616 1.00 98.44 221 LEU A C 1
ATOM 1721 O O . LEU A 1 221 ? -7.233 0.686 -6.325 1.00 98.44 221 LEU A O 1
ATOM 1725 N N . MET A 1 222 ? -9.454 0.867 -6.001 1.00 97.81 222 MET A N 1
ATOM 1726 C CA . MET A 1 222 ? -9.820 0.262 -7.285 1.00 97.81 222 MET A CA 1
ATOM 1727 C C . MET A 1 222 ? -9.290 1.072 -8.471 1.00 97.81 222 MET A C 1
ATOM 1729 O O . MET A 1 222 ? -8.665 0.508 -9.366 1.00 97.81 222 MET A O 1
ATOM 1733 N N . ARG A 1 223 ? -9.436 2.403 -8.443 1.00 98.50 223 ARG A N 1
ATOM 1734 C CA . ARG A 1 223 ? -8.885 3.277 -9.493 1.00 98.50 223 ARG A CA 1
ATOM 1735 C C . ARG A 1 223 ? -7.364 3.170 -9.610 1.00 98.50 223 ARG A C 1
ATOM 1737 O O . ARG A 1 223 ? -6.842 3.111 -10.721 1.00 98.50 223 ARG A O 1
ATOM 1744 N N . VAL A 1 224 ? -6.651 3.139 -8.483 1.00 98.69 224 VAL A N 1
ATOM 1745 C CA . VAL A 1 224 ? -5.185 3.004 -8.476 1.00 98.69 224 VAL A CA 1
ATOM 1746 C C . VAL A 1 224 ? -4.760 1.616 -8.955 1.00 98.69 224 VAL A C 1
ATOM 1748 O O . VAL A 1 224 ? -3.835 1.516 -9.757 1.00 98.69 224 VAL A O 1
ATOM 1751 N N . LYS A 1 225 ? -5.457 0.552 -8.538 1.00 98.06 225 LYS A N 1
ATOM 1752 C CA . LYS A 1 225 ? -5.240 -0.815 -9.036 1.00 98.06 225 LYS A CA 1
ATOM 1753 C C . LYS A 1 225 ? -5.369 -0.870 -10.558 1.00 98.06 225 LYS A C 1
ATOM 1755 O O . LYS A 1 225 ? -4.461 -1.370 -11.218 1.00 98.06 225 LYS A O 1
ATOM 1760 N N . ASP A 1 226 ? -6.434 -0.298 -11.116 1.00 97.75 226 ASP A N 1
ATOM 1761 C CA . ASP A 1 226 ? -6.642 -0.242 -12.567 1.00 97.75 226 ASP A CA 1
ATOM 1762 C C . ASP A 1 226 ? -5.523 0.539 -13.269 1.00 97.75 226 ASP A C 1
ATOM 1764 O O . ASP A 1 226 ? -4.983 0.082 -14.276 1.00 97.75 226 ASP A O 1
ATOM 1768 N N . GLN A 1 227 ? -5.105 1.680 -12.715 1.00 98.31 227 GLN A N 1
ATOM 1769 C CA . GLN A 1 227 ? -3.995 2.463 -13.262 1.00 98.31 227 GLN A CA 1
ATOM 1770 C C . GLN A 1 227 ? -2.678 1.668 -13.275 1.00 98.31 227 GLN A C 1
ATOM 1772 O O . GLN A 1 227 ? -1.948 1.687 -14.269 1.00 98.31 227 GLN A O 1
ATOM 1777 N N . VAL A 1 228 ? -2.380 0.942 -12.196 1.00 98.25 228 VAL A N 1
ATOM 1778 C CA . VAL A 1 228 ? -1.194 0.082 -12.102 1.00 98.25 228 VAL A CA 1
ATOM 1779 C C . VAL A 1 228 ? -1.277 -1.073 -13.103 1.00 98.25 228 VAL A C 1
ATOM 1781 O O . VAL A 1 228 ? -0.283 -1.363 -13.762 1.00 98.25 228 VAL A O 1
ATOM 1784 N N . LEU A 1 229 ? -2.447 -1.693 -13.293 1.00 97.94 229 LEU A N 1
ATOM 1785 C CA . LEU A 1 229 ? -2.645 -2.736 -14.309 1.00 97.94 229 LEU A CA 1
ATOM 1786 C C . LEU A 1 229 ? -2.425 -2.204 -15.730 1.00 97.94 229 LEU A C 1
ATOM 1788 O O . LEU A 1 229 ? -1.773 -2.865 -16.539 1.00 97.94 229 LEU A O 1
ATOM 1792 N N . VAL A 1 230 ? -2.908 -0.997 -16.036 1.00 97.81 230 VAL A N 1
ATOM 1793 C CA . VAL A 1 230 ? -2.649 -0.346 -17.330 1.00 97.81 230 VAL A CA 1
ATOM 1794 C C . VAL A 1 230 ? -1.155 -0.065 -17.506 1.00 97.81 230 VAL A C 1
ATOM 1796 O O . VAL A 1 230 ? -0.629 -0.262 -18.600 1.00 97.81 230 VAL A O 1
ATOM 1799 N N . MET A 1 231 ? -0.447 0.347 -16.450 1.00 97.50 231 MET A N 1
ATOM 1800 C CA . MET A 1 231 ? 1.010 0.512 -16.492 1.00 97.50 231 MET A CA 1
ATOM 1801 C C . MET A 1 231 ? 1.722 -0.816 -16.751 1.00 97.50 231 MET A C 1
ATOM 1803 O O . MET A 1 231 ? 2.506 -0.886 -17.690 1.00 97.50 231 MET A O 1
ATOM 1807 N N . LEU A 1 232 ? 1.397 -1.883 -16.021 1.00 96.94 232 LEU A N 1
ATOM 1808 C CA . LEU A 1 232 ? 1.985 -3.208 -16.247 1.00 96.94 232 LEU A CA 1
ATOM 1809 C C . LEU A 1 232 ? 1.739 -3.693 -17.684 1.00 96.94 232 LEU A C 1
ATOM 1811 O O . LEU A 1 232 ? 2.674 -4.116 -18.362 1.00 96.94 232 LEU A O 1
ATOM 1815 N N . SER A 1 233 ? 0.513 -3.539 -18.194 1.00 95.25 233 SER A N 1
ATOM 1816 C CA . SER A 1 233 ? 0.190 -3.875 -19.585 1.00 95.25 233 SER A CA 1
ATOM 1817 C C . SER A 1 233 ? 0.979 -3.033 -20.589 1.00 95.25 233 SER A C 1
ATOM 1819 O O . SER A 1 233 ? 1.412 -3.567 -21.608 1.00 95.25 233 SER A O 1
ATOM 1821 N N . TYR A 1 234 ? 1.148 -1.732 -20.335 1.00 94.12 234 TYR A N 1
ATOM 1822 C CA . TYR A 1 234 ? 1.939 -0.839 -21.186 1.00 94.12 234 TYR A CA 1
ATOM 1823 C C . TYR A 1 234 ? 3.410 -1.268 -21.238 1.00 94.12 234 TYR A C 1
ATOM 1825 O O . TYR A 1 234 ? 4.033 -1.208 -22.295 1.00 94.12 234 TYR A O 1
ATOM 1833 N N . MET A 1 235 ? 3.936 -1.770 -20.122 1.00 95.12 235 MET A N 1
ATOM 1834 C CA . MET A 1 235 ? 5.296 -2.295 -20.018 1.00 95.12 235 MET A CA 1
ATOM 1835 C C . MET A 1 235 ? 5.441 -3.734 -20.551 1.00 95.12 235 MET A C 1
ATOM 1837 O O . MET A 1 235 ? 6.524 -4.303 -20.491 1.00 95.12 235 MET A O 1
ATOM 1841 N N . GLY A 1 236 ? 4.379 -4.329 -21.103 1.00 92.50 236 GLY A N 1
ATOM 1842 C CA . GLY A 1 236 ? 4.423 -5.672 -21.689 1.00 92.50 236 GLY A CA 1
ATOM 1843 C C . GLY A 1 236 ? 4.377 -6.813 -20.670 1.00 92.50 236 GLY A C 1
ATOM 1844 O O . GLY A 1 236 ? 4.662 -7.953 -21.029 1.00 92.50 236 GLY A O 1
ATOM 1845 N N . GLU A 1 237 ? 4.006 -6.534 -19.419 1.00 94.44 237 GLU A N 1
ATOM 1846 C CA . GLU A 1 237 ? 3.880 -7.555 -18.381 1.00 94.44 237 GLU A CA 1
ATOM 1847 C C . GLU A 1 237 ? 2.591 -8.368 -18.522 1.00 94.44 237 GLU A C 1
ATOM 1849 O O . GLU A 1 237 ? 1.538 -7.879 -18.948 1.00 94.44 237 GLU A O 1
ATOM 1854 N N . ALA A 1 238 ? 2.659 -9.631 -18.100 1.00 89.62 238 ALA A N 1
ATOM 1855 C CA . ALA A 1 238 ? 1.472 -10.454 -17.951 1.00 89.62 238 ALA A CA 1
ATOM 1856 C C . ALA A 1 238 ? 0.632 -9.935 -16.778 1.00 89.62 238 ALA A C 1
ATOM 1858 O O . ALA A 1 238 ? 1.117 -9.821 -15.652 1.00 89.62 238 ALA A O 1
ATOM 1859 N N . LEU A 1 239 ? -0.642 -9.646 -17.038 1.00 91.88 239 LEU A N 1
ATOM 1860 C CA . LEU A 1 239 ? -1.552 -9.213 -15.985 1.00 91.88 239 LEU A CA 1
ATOM 1861 C C . LEU A 1 239 ? -1.880 -10.388 -15.047 1.00 91.88 239 LEU A C 1
ATOM 1863 O O . LEU A 1 239 ? -2.113 -11.504 -15.532 1.00 91.88 239 LEU A O 1
ATOM 1867 N N . PRO A 1 240 ? -1.913 -10.155 -13.722 1.00 91.38 240 PRO A N 1
ATOM 1868 C CA . PRO A 1 240 ? -2.260 -11.184 -12.748 1.00 91.38 240 PRO A CA 1
ATOM 1869 C C . PRO A 1 240 ? -3.679 -11.698 -12.994 1.00 91.38 240 PRO A C 1
ATOM 1871 O O . PRO A 1 240 ? -4.570 -10.946 -13.399 1.00 91.38 240 PRO A O 1
ATOM 1874 N N . ARG A 1 241 ? -3.904 -12.989 -12.738 1.00 88.50 241 ARG A N 1
ATOM 1875 C CA . ARG A 1 241 ? -5.222 -13.615 -12.931 1.00 88.50 241 ARG A CA 1
ATOM 1876 C C . ARG A 1 241 ? -6.071 -13.564 -11.672 1.00 88.50 241 ARG A C 1
ATOM 1878 O O . ARG A 1 241 ? -7.294 -13.656 -11.757 1.00 88.50 241 ARG A O 1
ATOM 1885 N N . THR A 1 242 ? -5.426 -13.435 -10.519 1.00 91.06 242 THR A N 1
ATOM 1886 C CA . THR A 1 242 ? -6.066 -13.363 -9.208 1.00 91.06 242 THR A CA 1
ATOM 1887 C C . THR A 1 242 ? -5.532 -12.177 -8.415 1.00 91.06 242 THR A C 1
ATOM 1889 O O . THR A 1 242 ? -4.475 -11.625 -8.714 1.00 91.06 242 THR A O 1
ATOM 1892 N N . GLU A 1 243 ? -6.254 -11.786 -7.365 1.00 85.25 243 GLU A N 1
ATOM 1893 C CA . GLU A 1 243 ? -5.792 -10.716 -6.475 1.00 85.25 243 GLU A CA 1
ATOM 1894 C C . GLU A 1 243 ? -4.522 -11.110 -5.723 1.00 85.25 243 GLU A C 1
ATOM 1896 O O . GLU A 1 243 ? -3.625 -10.291 -5.579 1.00 85.25 243 GLU A O 1
ATOM 1901 N N . SER A 1 244 ? -4.391 -12.382 -5.337 1.00 89.56 244 SER A N 1
ATOM 1902 C CA . SER A 1 244 ? -3.203 -12.904 -4.652 1.00 89.56 244 SER A CA 1
ATOM 1903 C C . SER A 1 244 ? -1.935 -12.895 -5.508 1.00 89.56 244 SER A C 1
ATOM 1905 O O . SER A 1 244 ? -0.855 -13.099 -4.979 1.00 89.56 244 SER A O 1
ATOM 1907 N N . GLU A 1 245 ? -2.056 -12.745 -6.827 1.00 91.69 245 GLU A N 1
ATOM 1908 C CA . GLU A 1 245 ? -0.917 -12.630 -7.745 1.00 91.69 245 GLU A CA 1
ATOM 1909 C C . GLU A 1 245 ? -0.519 -11.164 -7.991 1.00 91.69 245 GLU A C 1
ATOM 1911 O O . GLU A 1 245 ? 0.488 -10.899 -8.651 1.00 91.69 245 GLU A O 1
ATOM 1916 N N . PHE A 1 246 ? -1.293 -10.193 -7.492 1.00 96.06 246 PHE A N 1
ATOM 1917 C CA . PHE A 1 246 ? -1.064 -8.778 -7.763 1.00 96.06 246 PHE A CA 1
ATOM 1918 C C . PHE A 1 246 ? 0.010 -8.185 -6.845 1.00 96.06 246 PHE A C 1
ATOM 1920 O O . PHE A 1 246 ? -0.285 -7.606 -5.802 1.00 96.06 246 PHE A O 1
ATOM 1927 N N . HIS A 1 247 ? 1.260 -8.309 -7.295 1.00 96.81 247 HIS A N 1
ATOM 1928 C CA . HIS A 1 247 ? 2.463 -7.829 -6.607 1.00 96.81 247 HIS A CA 1
ATOM 1929 C C . HIS A 1 247 ? 3.239 -6.790 -7.437 1.00 96.81 247 HIS A C 1
ATOM 1931 O O . HIS A 1 247 ? 4.365 -7.055 -7.879 1.00 96.81 247 HIS A O 1
ATOM 1937 N N . PRO A 1 248 ? 2.656 -5.607 -7.711 1.00 97.25 248 PRO A N 1
ATOM 1938 C CA . PRO A 1 248 ? 3.317 -4.571 -8.502 1.00 97.25 248 PRO A CA 1
ATOM 1939 C C . PRO A 1 248 ? 4.615 -4.062 -7.858 1.00 97.25 248 PRO A C 1
ATOM 1941 O O . PRO A 1 248 ? 5.527 -3.665 -8.580 1.00 97.25 248 PRO A O 1
ATOM 1944 N N . GLU A 1 249 ? 4.755 -4.129 -6.532 1.00 98.00 249 GLU A N 1
ATOM 1945 C CA . GLU A 1 249 ? 5.988 -3.781 -5.818 1.00 98.00 249 GLU A CA 1
ATOM 1946 C C . GLU A 1 249 ? 7.211 -4.566 -6.309 1.00 98.00 249 GLU A C 1
ATOM 1948 O O . GLU A 1 249 ? 8.310 -4.019 -6.401 1.00 98.00 249 GLU A O 1
ATOM 1953 N N . VAL A 1 250 ? 7.019 -5.832 -6.692 1.00 97.06 250 VAL A N 1
ATOM 1954 C CA . VAL A 1 250 ? 8.095 -6.692 -7.199 1.00 97.06 250 VAL A CA 1
ATOM 1955 C C . VAL A 1 250 ? 8.571 -6.192 -8.558 1.00 97.06 250 VAL A C 1
ATOM 1957 O O . VAL A 1 250 ? 9.772 -6.162 -8.826 1.00 97.06 250 VAL A O 1
ATOM 1960 N N . TYR A 1 251 ? 7.637 -5.770 -9.412 1.00 97.19 251 TYR A N 1
ATOM 1961 C CA . TYR A 1 251 ? 7.964 -5.164 -10.697 1.00 97.19 251 TYR A CA 1
ATOM 1962 C C . TYR A 1 251 ? 8.734 -3.849 -10.512 1.00 97.19 251 TYR A C 1
ATOM 1964 O O . TYR A 1 251 ? 9.784 -3.664 -11.129 1.00 97.19 251 TYR A O 1
ATOM 1972 N N . LEU A 1 252 ? 8.257 -2.971 -9.620 1.00 98.06 252 LEU A N 1
ATOM 1973 C CA . LEU A 1 252 ? 8.929 -1.705 -9.310 1.00 98.06 252 LEU A CA 1
ATOM 1974 C C . LEU A 1 252 ? 10.360 -1.933 -8.805 1.00 98.06 252 LEU A C 1
ATOM 1976 O O . LEU A 1 252 ? 11.280 -1.275 -9.284 1.00 98.06 252 LEU A O 1
ATOM 1980 N N . SER A 1 253 ? 10.565 -2.900 -7.901 1.00 97.69 253 SER A N 1
ATOM 1981 C CA . SER A 1 253 ? 11.898 -3.256 -7.396 1.00 97.69 253 SER A CA 1
ATOM 1982 C C . SER A 1 253 ? 12.836 -3.683 -8.524 1.00 97.69 253 SER A C 1
ATOM 1984 O O . SER A 1 253 ? 13.932 -3.145 -8.644 1.00 97.69 253 SER A O 1
ATOM 1986 N N . LYS A 1 254 ? 12.392 -4.594 -9.399 1.00 96.94 254 LYS A N 1
ATOM 1987 C CA . LYS A 1 254 ? 13.204 -5.071 -10.530 1.00 96.94 254 LYS A CA 1
ATOM 1988 C C . LYS A 1 254 ? 13.576 -3.947 -11.495 1.00 96.94 254 LYS A C 1
ATOM 1990 O O . LYS A 1 254 ? 14.697 -3.914 -11.999 1.00 96.94 254 LYS A O 1
ATOM 1995 N N . LEU A 1 255 ? 12.640 -3.033 -11.759 1.00 97.12 255 LEU A N 1
ATOM 1996 C CA . LEU A 1 255 ? 12.899 -1.874 -12.606 1.00 97.12 255 LEU A CA 1
ATOM 1997 C C . LEU A 1 255 ? 13.945 -0.947 -11.968 1.00 97.12 255 LEU A C 1
ATOM 1999 O O . LEU A 1 255 ? 14.874 -0.524 -12.653 1.00 97.12 255 LEU A O 1
ATOM 2003 N N . CYS A 1 256 ? 13.841 -0.682 -10.662 1.00 96.81 256 CYS A N 1
ATOM 2004 C CA . CYS A 1 256 ? 14.849 0.076 -9.921 1.00 96.81 256 CYS A CA 1
ATOM 2005 C C . CYS A 1 256 ? 16.231 -0.584 -9.993 1.00 96.81 256 CYS A C 1
ATOM 2007 O O . CYS A 1 256 ? 17.203 0.094 -10.318 1.00 96.81 256 CYS A O 1
ATOM 2009 N N . ASP A 1 257 ? 16.321 -1.893 -9.748 1.00 95.25 257 ASP A N 1
ATOM 2010 C CA . ASP A 1 257 ? 17.586 -2.638 -9.779 1.00 95.25 257 ASP A CA 1
ATOM 2011 C C . ASP A 1 257 ? 18.261 -2.553 -11.156 1.00 95.25 257 ASP A C 1
ATOM 2013 O O . ASP A 1 257 ? 19.478 -2.365 -11.261 1.00 95.25 257 ASP A O 1
ATOM 2017 N N . PHE A 1 258 ? 17.466 -2.628 -12.227 1.00 95.69 258 PHE A N 1
ATOM 2018 C CA . PHE A 1 258 ? 17.951 -2.435 -13.589 1.00 95.69 258 PHE A CA 1
ATOM 2019 C C . PHE A 1 258 ? 18.481 -1.011 -13.817 1.00 95.69 258 PHE A C 1
ATOM 2021 O O . PHE A 1 258 ? 19.601 -0.851 -14.300 1.00 95.69 258 PHE A O 1
ATOM 2028 N N . LEU A 1 259 ? 17.716 0.021 -13.446 1.00 94.94 259 LEU A N 1
ATOM 2029 C CA . LEU A 1 259 ? 18.118 1.421 -13.632 1.00 94.94 259 LEU A CA 1
ATOM 2030 C C . LEU A 1 259 ? 19.374 1.778 -12.823 1.00 94.94 259 LEU A C 1
ATOM 2032 O O . LEU A 1 259 ? 20.242 2.497 -13.317 1.00 94.94 259 LEU A O 1
ATOM 2036 N N . ILE A 1 260 ? 19.510 1.237 -11.609 1.00 93.44 260 ILE A N 1
ATOM 2037 C CA . ILE A 1 260 ? 20.721 1.374 -10.789 1.00 93.44 260 ILE A CA 1
ATOM 2038 C C . ILE A 1 260 ? 21.911 0.723 -11.496 1.00 93.44 260 ILE A C 1
ATOM 2040 O O . ILE A 1 260 ? 22.967 1.343 -11.611 1.00 93.44 260 ILE A O 1
ATOM 2044 N N . SER A 1 261 ? 21.739 -0.502 -11.997 1.00 92.00 261 SER A N 1
ATOM 2045 C CA . SER A 1 261 ? 22.798 -1.234 -12.703 1.00 92.00 261 SER A CA 1
ATOM 2046 C C . SER A 1 261 ? 23.251 -0.500 -13.968 1.00 92.00 261 SER A C 1
ATOM 2048 O O . SER A 1 261 ? 24.448 -0.402 -14.233 1.00 92.00 261 SER A O 1
ATOM 2050 N N . LEU A 1 262 ? 22.303 0.071 -14.717 1.00 90.81 262 LEU A N 1
ATOM 2051 C CA . LEU A 1 262 ? 22.578 0.886 -15.898 1.00 90.81 262 LEU A CA 1
ATOM 2052 C C . LEU A 1 262 ? 23.394 2.139 -15.548 1.00 90.81 262 LEU A C 1
ATOM 2054 O O . LEU A 1 262 ? 24.376 2.438 -16.225 1.00 90.81 262 LEU A O 1
ATOM 2058 N N . ARG A 1 263 ? 23.027 2.844 -14.467 1.00 89.06 263 ARG A N 1
ATOM 2059 C CA . ARG A 1 263 ? 23.762 4.028 -13.998 1.00 89.06 263 ARG A CA 1
ATOM 2060 C C . ARG A 1 263 ? 25.187 3.681 -13.567 1.00 89.06 263 ARG A C 1
ATOM 2062 O O . ARG A 1 263 ? 26.119 4.349 -13.998 1.00 89.06 263 ARG A O 1
ATOM 2069 N N . LEU A 1 264 ? 25.357 2.626 -12.767 1.00 87.06 264 LEU A N 1
ATOM 2070 C CA . LEU A 1 264 ? 26.673 2.191 -12.283 1.00 87.06 264 LEU A CA 1
ATOM 2071 C C . LEU A 1 264 ? 27.613 1.811 -13.433 1.00 87.06 264 LEU A C 1
ATOM 2073 O O . LEU A 1 264 ? 28.787 2.167 -13.407 1.00 87.06 264 LEU A O 1
ATOM 2077 N N . GLN A 1 265 ? 27.104 1.127 -14.461 1.00 83.88 265 GLN A N 1
ATOM 2078 C CA . GLN A 1 265 ? 27.912 0.786 -15.633 1.00 83.88 265 GLN A CA 1
ATOM 2079 C C . GLN A 1 265 ? 28.374 2.042 -16.388 1.00 83.88 265 GLN A C 1
ATOM 2081 O O . GLN A 1 265 ? 29.504 2.086 -16.863 1.00 83.88 265 GLN A O 1
ATOM 2086 N N . ASN A 1 266 ? 27.522 3.069 -16.466 1.00 76.44 266 ASN A N 1
ATOM 2087 C CA . ASN A 1 266 ? 27.861 4.332 -17.121 1.00 76.44 266 ASN A CA 1
ATOM 2088 C C . ASN A 1 266 ? 28.971 5.088 -16.373 1.00 76.44 266 ASN A C 1
ATOM 2090 O O . ASN A 1 266 ? 29.843 5.676 -17.001 1.00 76.44 266 ASN A O 1
ATOM 2094 N N . GLU A 1 267 ? 28.969 5.044 -15.039 1.00 77.19 267 GLU A N 1
ATOM 2095 C CA . GLU A 1 267 ? 30.011 5.659 -14.203 1.00 77.19 267 GLU A CA 1
ATOM 2096 C C . GLU A 1 267 ? 31.359 4.926 -14.325 1.00 77.19 267 GLU A C 1
ATOM 2098 O O . GLU A 1 267 ? 32.394 5.571 -14.488 1.00 77.19 267 GLU A O 1
ATOM 2103 N N . LEU A 1 268 ? 31.351 3.586 -14.319 1.00 73.25 268 LEU A N 1
ATOM 2104 C CA . LEU A 1 268 ? 32.567 2.770 -14.441 1.00 73.25 268 LEU A CA 1
ATOM 2105 C C . LEU A 1 268 ? 33.290 2.979 -15.777 1.00 73.25 268 LEU A C 1
ATOM 2107 O O . LEU A 1 268 ? 34.517 3.065 -15.801 1.00 73.25 268 LEU A O 1
ATOM 2111 N N . ASP A 1 269 ? 32.554 3.094 -16.884 1.00 59.66 269 ASP A N 1
ATOM 2112 C CA . ASP A 1 269 ? 33.171 3.305 -18.197 1.00 59.66 269 ASP A CA 1
ATOM 2113 C C . ASP A 1 269 ? 33.818 4.706 -18.310 1.00 59.66 269 ASP A C 1
ATOM 2115 O O . ASP A 1 269 ? 34.828 4.863 -18.994 1.00 59.66 269 ASP A O 1
ATOM 2119 N N . VAL A 1 270 ? 33.301 5.715 -17.592 1.00 60.84 270 VAL A N 1
ATOM 2120 C CA . VAL A 1 270 ? 33.887 7.072 -17.543 1.00 60.84 270 VAL A CA 1
ATOM 2121 C C . VAL A 1 270 ? 35.196 7.106 -16.742 1.00 60.84 270 VAL A C 1
ATOM 2123 O O . VAL A 1 270 ? 36.092 7.886 -17.066 1.00 60.84 270 VAL A O 1
ATOM 2126 N N . GLU A 1 271 ? 35.346 6.268 -15.714 1.00 59.31 271 GLU A N 1
ATOM 2127 C CA . GLU A 1 271 ? 36.595 6.168 -14.942 1.00 59.31 271 GLU A CA 1
ATOM 2128 C C . GLU A 1 271 ? 37.719 5.445 -15.702 1.00 59.31 271 GLU A C 1
ATOM 2130 O O . GLU A 1 271 ? 38.890 5.683 -15.419 1.00 59.31 271 GLU A O 1
ATOM 2135 N N . VAL A 1 272 ? 37.390 4.584 -16.673 1.00 59.16 272 VAL A N 1
ATOM 2136 C CA . VAL A 1 272 ? 38.377 3.852 -17.492 1.00 59.16 272 VAL A CA 1
ATOM 2137 C C . VAL A 1 272 ? 38.890 4.686 -18.678 1.00 59.16 272 VAL A C 1
ATOM 2139 O O . VAL A 1 272 ? 39.999 4.448 -19.159 1.00 59.16 272 VAL A O 1
ATOM 2142 N N . GLU A 1 273 ? 38.110 5.662 -19.155 1.00 51.69 273 GLU A N 1
ATOM 2143 C CA . GLU A 1 273 ? 38.475 6.540 -20.282 1.00 51.69 273 GLU A CA 1
ATOM 2144 C C . GLU A 1 273 ? 39.263 7.812 -19.875 1.00 51.69 273 GLU A C 1
ATOM 2146 O O . GLU A 1 273 ? 39.782 8.500 -20.759 1.00 51.69 273 GLU A O 1
ATOM 2151 N N . ASN A 1 274 ? 39.395 8.111 -18.571 1.00 43.91 274 ASN A N 1
ATOM 2152 C CA . ASN A 1 274 ? 40.163 9.247 -18.017 1.00 43.91 274 ASN A CA 1
ATOM 2153 C C . ASN A 1 274 ? 41.538 8.836 -17.463 1.00 43.91 274 ASN A C 1
ATOM 2155 O O . ASN A 1 274 ? 42.474 9.665 -17.565 1.00 43.91 274 ASN A O 1
#

Solvent-accessible surface area (backbone atoms only — not comparable to full-atom values): 15415 Å² total; per-residue (Å²): 134,89,77,83,51,63,73,57,39,51,56,48,50,77,67,49,65,51,79,74,48,29,56,50,50,53,55,53,48,68,75,43,80,84,66,86,68,53,72,71,55,45,50,53,52,55,51,51,65,42,84,63,43,58,61,54,34,50,40,52,42,44,71,68,44,45,67,60,55,52,49,54,48,50,52,54,48,49,39,48,45,48,40,31,48,54,64,71,68,33,63,29,50,52,50,52,53,50,51,52,52,52,52,53,40,61,71,60,56,80,44,101,84,56,76,82,70,95,77,65,50,54,82,42,49,60,65,61,32,60,41,73,45,98,86,72,46,34,45,44,57,56,49,39,52,46,31,64,77,75,39,54,73,38,61,60,42,47,70,51,35,64,64,30,50,62,39,30,73,50,58,57,58,59,51,55,55,50,52,50,54,51,49,54,43,51,51,50,42,52,56,51,58,74,69,46,98,57,91,55,66,71,58,55,54,49,48,54,52,52,49,54,52,48,54,55,48,52,55,48,50,52,55,36,51,51,49,40,52,52,34,40,50,73,49,48,42,85,77,63,92,47,75,93,60,50,51,65,23,60,50,38,42,49,51,33,55,40,42,50,52,50,50,53,54,48,55,55,56,56,65,73,76,108